Protein AF-A0AAJ6EL41-F1 (afdb_monomer)

Sequence (191 aa):
MARLSLTRLLIEREVQKIAPRLQSHVPLAAFADDIEHAVGDAVASARTDEDAVARIKEAIDARSHLIRTSTAVDPSLARQAFGERPSLYAQGRIVREYGEDAAKEIAADWQTQLGSLNPGKDPTAKPPAGNVKRERGRPADIRNNPWSKEWKGQERDRADAKAHALRVYGIKKCEQLSAEAGVHLLSGRPR

Mean predicted aligned error: 19.12 Å

Secondary structure (DSSP, 8-state):
--THHHHHHHHHHHHHHHGGG--SSS-HHHHHHHHHHHHHHHHHH-SSHHHHHHHHHHHHHHTTTTS-------HHHHHHHHSSS--HHHHHHHHHHH-HHHHHHHHHHTTS-TT--S----TTSPPPTT-----TTSPP-GGG-TTSTT-SS-GGGHHHHHHHHHHHH-HHHHHHHHHHTT-----S---

pLDDT: mean 73.31, std 16.03, range [30.83, 96.12]

Solvent-accessible surface area (backbone atoms only — not comparable to full-atom values): 11191 Å² total; per-residue (Å²): 142,69,68,71,60,58,57,49,52,52,48,53,52,53,48,60,72,49,54,87,40,68,81,87,87,58,64,68,64,63,56,48,51,53,50,50,50,50,42,48,53,26,52,74,70,34,91,44,76,67,51,19,53,51,40,37,50,50,56,49,59,76,40,41,86,75,56,55,74,67,68,83,67,57,67,67,54,51,38,39,20,36,17,87,65,31,30,71,69,43,41,52,47,41,29,73,77,62,32,62,69,52,37,42,50,54,20,47,61,18,73,37,55,71,90,46,71,61,55,23,48,64,75,82,58,71,78,64,93,77,70,71,72,74,62,99,69,65,74,72,60,57,37,77,35,63,57,24,93,62,31,75,65,59,77,85,54,33,62,59,49,46,53,49,45,40,73,74,62,30,65,74,52,48,46,50,52,17,48,77,42,76,33,80,75,74,70,96,62,83,133

Structure (mmCIF, N/CA/C/O backbone):
data_AF-A0AAJ6EL41-F1
#
_entry.id   AF-A0AAJ6EL41-F1
#
loop_
_atom_site.group_PDB
_atom_site.id
_atom_site.type_symbol
_atom_site.label_atom_id
_atom_site.label_alt_id
_atom_site.label_comp_id
_atom_site.label_asym_id
_atom_site.label_entity_id
_atom_site.label_seq_id
_atom_site.pdbx_PDB_ins_code
_atom_site.Cartn_x
_atom_site.Cartn_y
_atom_site.Cartn_z
_atom_site.occupancy
_atom_site.B_iso_or_equiv
_atom_site.auth_seq_id
_atom_site.auth_comp_id
_atom_site.auth_asym_id
_atom_site.auth_atom_id
_atom_site.pdbx_PDB_model_num
ATOM 1 N N . MET A 1 1 ? -39.126 -10.094 33.313 1.00 47.84 1 MET A N 1
ATOM 2 C CA . MET A 1 1 ? -38.465 -10.499 32.050 1.00 47.84 1 MET A CA 1
ATOM 3 C C . MET A 1 1 ? -38.376 -9.349 31.021 1.00 47.84 1 MET A C 1
ATOM 5 O O . MET A 1 1 ? -38.522 -9.599 29.838 1.00 47.84 1 MET A O 1
ATOM 9 N N . ALA A 1 2 ? -38.092 -8.096 31.421 1.00 51.66 2 ALA A N 1
ATOM 10 C CA . ALA A 1 2 ? -38.095 -6.938 30.499 1.00 51.66 2 ALA A CA 1
ATOM 11 C C . ALA A 1 2 ? -36.714 -6.279 30.257 1.00 51.66 2 ALA A C 1
ATOM 13 O O . ALA A 1 2 ? -36.587 -5.442 29.371 1.00 51.66 2 ALA A O 1
ATOM 14 N N . ARG A 1 3 ? -35.662 -6.659 31.004 1.00 48.34 3 ARG A N 1
ATOM 15 C CA . ARG A 1 3 ? -34.328 -6.022 30.916 1.00 48.34 3 ARG A CA 1
ATOM 16 C C . ARG A 1 3 ? -33.555 -6.331 29.628 1.00 48.34 3 ARG A C 1
ATOM 18 O O . ARG A 1 3 ? -32.861 -5.458 29.129 1.00 48.34 3 ARG A O 1
ATOM 25 N N . LEU A 1 4 ? -33.743 -7.515 29.039 1.00 50.62 4 LEU A N 1
ATOM 26 C CA . LEU A 1 4 ? -33.049 -7.927 27.805 1.00 50.62 4 LEU A CA 1
ATOM 27 C C . LEU A 1 4 ? -33.377 -7.033 26.591 1.00 50.62 4 LEU A C 1
ATOM 29 O O . LEU A 1 4 ? -32.593 -6.962 25.652 1.00 50.62 4 LEU A O 1
ATOM 33 N N . SER A 1 5 ? -34.512 -6.325 26.618 1.00 63.50 5 SER A N 1
ATOM 34 C CA . SER A 1 5 ? -34.962 -5.453 25.527 1.00 63.50 5 SER A CA 1
ATOM 35 C C . SER A 1 5 ? -34.098 -4.201 25.360 1.00 63.50 5 SER A C 1
ATOM 37 O O . SER A 1 5 ? -33.816 -3.809 24.231 1.00 63.50 5 SER A O 1
ATOM 39 N N . LEU A 1 6 ? -33.708 -3.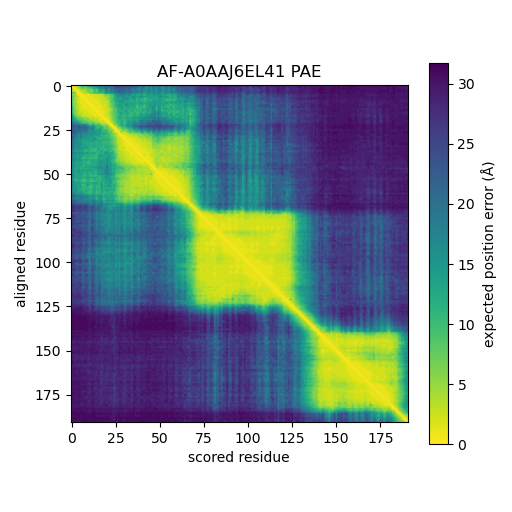543 26.457 1.00 58.53 6 LEU A N 1
ATOM 40 C CA . LEU A 1 6 ? -33.011 -2.253 26.391 1.00 58.53 6 LEU A CA 1
ATOM 41 C C . LEU A 1 6 ? -31.532 -2.440 26.035 1.00 58.53 6 LEU A C 1
ATOM 43 O O . LEU A 1 6 ? -30.989 -1.711 25.210 1.00 58.53 6 LEU A O 1
ATOM 47 N N . THR A 1 7 ? -30.901 -3.461 26.617 1.00 56.09 7 THR A N 1
ATOM 48 C CA . THR A 1 7 ? -29.506 -3.821 26.343 1.00 56.09 7 THR A CA 1
ATOM 49 C C . THR A 1 7 ? -29.334 -4.218 24.881 1.00 56.09 7 THR A C 1
ATOM 51 O O . THR A 1 7 ? -28.430 -3.721 24.217 1.00 56.09 7 THR A O 1
ATOM 54 N N . ARG A 1 8 ? -30.260 -5.023 24.341 1.00 59.66 8 ARG A N 1
ATOM 55 C CA . ARG A 1 8 ? -30.273 -5.402 22.923 1.00 59.66 8 ARG A CA 1
ATOM 56 C C . ARG A 1 8 ? -30.418 -4.194 21.996 1.00 59.66 8 ARG A C 1
ATOM 58 O O . ARG A 1 8 ? -29.671 -4.096 21.034 1.00 59.66 8 ARG A O 1
ATOM 65 N N . LEU A 1 9 ? -31.300 -3.245 22.317 1.00 66.56 9 LEU A N 1
ATOM 66 C CA . LEU A 1 9 ? -31.461 -2.007 21.543 1.00 66.56 9 LEU A CA 1
ATOM 67 C C . LEU A 1 9 ? -30.202 -1.125 21.558 1.00 66.56 9 LEU A C 1
ATOM 69 O O . LEU A 1 9 ? -29.873 -0.502 20.551 1.00 66.56 9 LEU A O 1
ATOM 73 N N . LEU A 1 10 ? -29.488 -1.060 22.687 1.00 63.88 10 LEU A N 1
ATOM 74 C CA . LEU A 1 10 ? -28.224 -0.323 22.781 1.00 63.88 10 LEU A CA 1
ATOM 75 C C . LEU A 1 10 ? -27.116 -0.999 21.967 1.00 63.88 10 LEU A C 1
ATOM 77 O O . LEU A 1 10 ? -26.386 -0.308 21.259 1.00 63.88 10 LEU A O 1
ATOM 81 N N . ILE A 1 11 ? -27.039 -2.331 22.013 1.00 59.53 11 ILE A N 1
ATOM 82 C CA . ILE A 1 11 ? -26.103 -3.120 21.204 1.00 59.53 11 ILE A CA 1
ATOM 83 C C . ILE A 1 11 ? -26.410 -2.933 19.717 1.00 59.53 11 ILE A C 1
ATOM 85 O O . ILE A 1 11 ? -25.524 -2.544 18.967 1.00 59.53 11 ILE A O 1
ATOM 89 N N . GLU A 1 12 ? -27.663 -3.113 19.293 1.00 61.69 12 GLU A N 1
ATOM 90 C CA . GLU A 1 12 ? -28.086 -2.928 17.898 1.00 61.69 12 GLU A CA 1
ATOM 91 C C . GLU A 1 12 ? -27.772 -1.510 17.398 1.00 61.69 12 GLU A C 1
ATOM 93 O O . GLU A 1 12 ? -27.264 -1.348 16.288 1.00 61.69 12 GLU A O 1
ATOM 98 N N . ARG A 1 13 ? -27.968 -0.484 18.239 1.00 69.25 13 ARG A N 1
ATOM 99 C CA . ARG A 1 13 ? -27.635 0.910 17.912 1.00 69.25 13 ARG A CA 1
ATOM 100 C C . ARG A 1 13 ? -26.132 1.146 17.750 1.00 69.25 13 ARG A C 1
ATOM 102 O O . ARG A 1 13 ? -25.741 1.870 16.835 1.00 69.25 13 ARG A O 1
ATOM 109 N N . GLU A 1 14 ? -25.288 0.600 18.624 1.00 62.31 14 GLU A N 1
ATOM 110 C CA . GLU A 1 14 ? -23.830 0.747 18.496 1.00 62.31 14 GLU A CA 1
ATOM 111 C C . GLU A 1 14 ? -23.285 -0.085 17.328 1.00 62.31 14 GLU A C 1
ATOM 113 O O . GLU A 1 14 ? -22.488 0.419 16.537 1.00 62.31 14 GLU A O 1
ATOM 118 N N . VAL A 1 15 ? -23.801 -1.300 17.122 1.00 62.44 15 VAL A N 1
ATOM 119 C CA . VAL A 1 15 ? -23.486 -2.129 15.951 1.00 62.44 15 VAL A CA 1
ATOM 120 C C . VAL A 1 15 ? -23.872 -1.403 14.663 1.00 62.44 15 VAL A C 1
ATOM 122 O O . VAL A 1 15 ? -23.059 -1.339 13.749 1.00 62.44 15 VAL A O 1
ATOM 125 N N . GLN A 1 16 ? -25.038 -0.752 14.588 1.00 64.06 16 GLN A N 1
ATOM 126 C CA . GLN A 1 16 ? -25.436 0.043 13.417 1.00 64.06 16 GLN A CA 1
ATOM 127 C C . GLN A 1 16 ? -24.549 1.263 13.155 1.00 64.06 16 GLN A C 1
ATOM 129 O O . GLN A 1 16 ? -24.389 1.651 11.998 1.00 64.06 16 GLN A O 1
ATOM 134 N N . LYS A 1 17 ? -23.933 1.861 14.182 1.00 62.34 17 LYS A N 1
ATOM 135 C CA . LYS A 1 17 ? -22.944 2.937 13.987 1.00 62.34 17 LYS A CA 1
ATOM 136 C C . LYS A 1 17 ? -21.629 2.421 13.398 1.00 62.34 17 LYS A C 1
ATOM 138 O O . LYS A 1 17 ? -20.940 3.171 12.706 1.00 62.34 17 LYS A O 1
ATOM 143 N N . ILE A 1 18 ? -21.272 1.170 13.687 1.00 54.50 18 ILE A N 1
ATOM 144 C CA . ILE A 1 18 ? -19.998 0.553 13.291 1.00 54.50 18 ILE A CA 1
ATOM 145 C C . ILE A 1 18 ? -20.151 -0.251 11.985 1.00 54.50 18 ILE A C 1
ATOM 147 O O . ILE A 1 18 ? -19.203 -0.340 11.210 1.00 54.50 18 ILE A O 1
ATOM 151 N N . ALA A 1 19 ? -21.355 -0.740 11.673 1.00 52.88 19 ALA A N 1
ATOM 152 C CA . ALA A 1 19 ? -21.681 -1.547 10.496 1.00 52.88 19 ALA A CA 1
ATOM 153 C C . ALA A 1 19 ? -21.223 -0.964 9.141 1.00 52.88 19 ALA A C 1
ATOM 155 O O . ALA A 1 19 ? -20.689 -1.729 8.339 1.00 52.88 19 ALA A O 1
ATOM 156 N N . PRO A 1 20 ? -21.331 0.353 8.858 1.00 54.66 20 PRO A N 1
ATOM 157 C CA . PRO A 1 20 ? -20.841 0.909 7.595 1.00 54.66 20 PRO A CA 1
ATOM 158 C C . PRO A 1 20 ? -19.307 0.906 7.474 1.00 54.66 20 PRO A C 1
ATOM 160 O O . PRO A 1 20 ? -18.787 1.145 6.390 1.00 54.66 20 PRO A O 1
ATOM 163 N N . ARG A 1 21 ? -18.578 0.680 8.577 1.00 54.88 21 ARG A N 1
ATOM 164 C CA . ARG A 1 21 ? -17.107 0.734 8.650 1.00 54.88 21 ARG A CA 1
ATOM 165 C C . ARG A 1 21 ? -16.448 -0.637 8.471 1.00 54.88 21 ARG A C 1
ATOM 167 O O . ARG A 1 21 ? -15.227 -0.714 8.416 1.00 54.88 21 ARG A O 1
ATOM 174 N N . LEU A 1 22 ? -17.232 -1.711 8.373 1.00 48.97 22 LEU A N 1
ATOM 175 C CA . LEU A 1 22 ? -16.736 -3.081 8.256 1.00 48.97 22 LEU A CA 1
ATOM 176 C C . LEU A 1 22 ? -16.632 -3.495 6.777 1.00 48.97 22 LEU A C 1
ATOM 178 O O . LEU A 1 22 ? -17.651 -3.759 6.143 1.00 48.97 22 LEU A O 1
ATOM 182 N N . GLN A 1 23 ? -15.414 -3.619 6.224 1.00 54.09 23 GLN A N 1
ATOM 183 C CA . GLN A 1 23 ? -15.191 -4.384 4.983 1.00 54.09 23 GLN A CA 1
ATOM 184 C C . GLN A 1 23 ? -13.965 -5.330 4.987 1.00 54.09 23 GLN A C 1
ATOM 186 O O . GLN A 1 23 ? -12.808 -4.921 5.019 1.00 54.09 23 GLN A O 1
ATOM 191 N N . SER A 1 24 ? -14.301 -6.614 4.795 1.00 45.62 24 SER A N 1
ATOM 192 C CA . SER A 1 24 ? -13.780 -7.6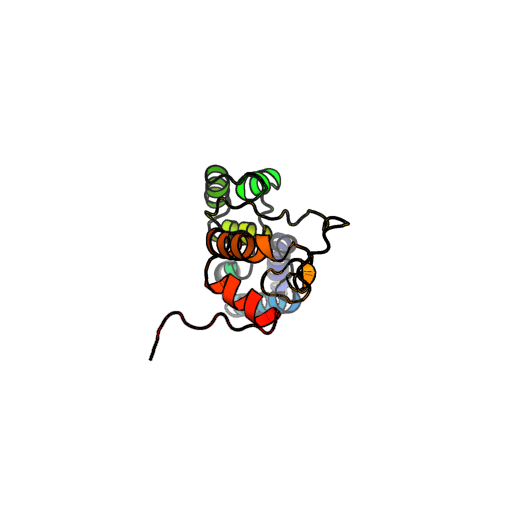13 3.831 1.00 45.62 24 SER A CA 1
ATOM 193 C C . SER A 1 24 ? -12.547 -8.500 4.074 1.00 45.62 24 SER A C 1
ATOM 195 O O . SER A 1 24 ? -12.357 -9.411 3.271 1.00 45.62 24 SER A O 1
ATOM 197 N N . HIS A 1 25 ? -11.775 -8.378 5.158 1.00 45.78 25 HIS A N 1
ATOM 198 C CA . HIS A 1 25 ? -10.650 -9.320 5.387 1.00 45.78 25 HIS A CA 1
ATOM 199 C C . HIS A 1 25 ? -10.814 -10.301 6.554 1.00 45.78 25 HIS A C 1
ATOM 201 O O . HIS A 1 25 ? -10.039 -11.248 6.665 1.00 45.78 25 HIS A O 1
ATOM 207 N N . VAL A 1 26 ? -11.872 -10.150 7.349 1.00 49.03 26 VAL A N 1
ATOM 208 C CA . VAL A 1 26 ? -12.362 -11.171 8.284 1.00 49.03 26 VAL A CA 1
ATOM 209 C C . VAL A 1 26 ? -13.763 -11.549 7.801 1.00 49.03 26 VAL A C 1
ATOM 211 O O . VAL A 1 26 ? -14.523 -10.635 7.459 1.00 49.03 26 VAL A O 1
ATOM 214 N N . PRO A 1 27 ? -14.134 -12.842 7.700 1.00 54.59 27 PRO A N 1
ATOM 215 C CA . PRO A 1 27 ? -15.516 -13.202 7.414 1.00 54.59 27 PRO A CA 1
ATOM 216 C C . PRO A 1 27 ? -16.399 -12.494 8.442 1.00 54.59 27 PRO A C 1
ATOM 218 O O . PRO A 1 27 ? -16.238 -12.706 9.639 1.00 54.59 27 PRO A O 1
ATOM 221 N N . LEU A 1 28 ? -17.285 -11.613 7.965 1.00 53.53 28 LEU A N 1
ATOM 222 C CA . LEU A 1 28 ? -18.136 -10.742 8.788 1.00 53.53 28 LEU A CA 1
ATOM 223 C C . LEU A 1 28 ? -18.855 -11.519 9.903 1.00 53.53 28 LEU A C 1
ATOM 225 O O . LEU A 1 28 ? -19.051 -10.983 10.986 1.00 53.53 28 LEU A O 1
ATOM 229 N N . ALA A 1 29 ? -19.161 -12.792 9.641 1.00 56.34 29 ALA A N 1
ATOM 230 C CA . ALA A 1 29 ? -19.697 -13.746 10.603 1.00 56.34 29 ALA A CA 1
ATOM 231 C C . ALA A 1 29 ? -18.767 -13.996 11.806 1.00 56.34 29 ALA A C 1
ATOM 233 O O . ALA A 1 29 ? -19.210 -13.856 12.931 1.00 56.34 29 ALA A O 1
ATOM 234 N N . ALA A 1 30 ? -17.474 -14.265 11.603 1.00 58.97 30 ALA A N 1
ATOM 235 C CA . ALA A 1 30 ? -16.546 -14.550 12.705 1.00 58.97 30 ALA A CA 1
ATOM 236 C C . ALA A 1 30 ? -16.274 -13.322 13.593 1.00 58.97 30 ALA A C 1
ATOM 238 O O . ALA A 1 30 ? -16.066 -13.455 14.793 1.00 58.97 30 ALA A O 1
ATOM 239 N N . PHE A 1 31 ? -16.284 -12.121 13.006 1.00 61.81 31 PHE A N 1
ATOM 240 C CA . PHE A 1 31 ? -16.179 -10.872 13.765 1.00 61.81 31 PHE A CA 1
ATOM 241 C C . PHE A 1 31 ? -17.468 -10.562 14.537 1.00 61.81 31 PHE A C 1
ATOM 243 O O . PHE A 1 31 ? -17.407 -10.137 15.688 1.00 61.81 31 PHE A O 1
ATOM 250 N N . ALA A 1 32 ? -18.628 -10.783 13.912 1.00 63.31 32 ALA A N 1
ATOM 251 C CA . ALA A 1 32 ? -19.915 -10.642 14.580 1.00 63.31 32 ALA A CA 1
ATOM 252 C C . ALA A 1 32 ? -20.039 -11.629 15.750 1.00 63.31 32 ALA A C 1
ATOM 254 O O . ALA A 1 32 ? -20.410 -11.198 16.834 1.00 63.31 32 ALA A O 1
ATOM 255 N N . ASP A 1 33 ? -19.631 -12.888 15.563 1.00 67.94 33 ASP A N 1
ATOM 256 C CA . ASP A 1 33 ? -19.637 -13.918 16.605 1.00 67.94 33 ASP A CA 1
ATOM 257 C C . ASP A 1 33 ? -18.712 -13.545 17.780 1.00 67.94 33 ASP A C 1
ATOM 259 O O . ASP A 1 33 ? -19.111 -13.677 18.935 1.00 67.94 33 ASP A O 1
ATOM 263 N N 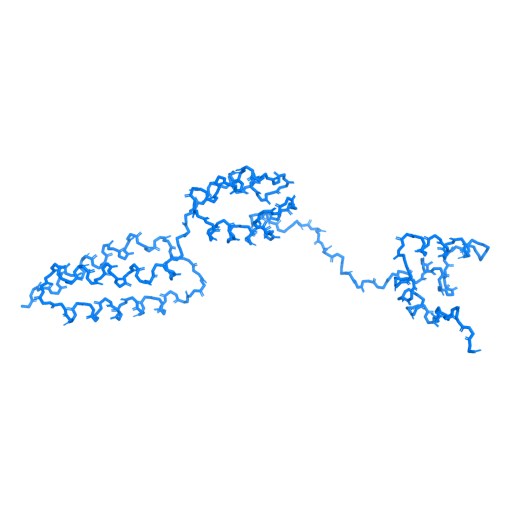. ASP A 1 34 ? -17.500 -13.032 17.517 1.00 70.62 34 ASP A N 1
ATOM 264 C CA . ASP A 1 34 ? -16.562 -12.621 18.578 1.00 70.62 34 ASP A CA 1
ATOM 265 C C . ASP A 1 34 ? -17.070 -11.399 19.363 1.00 70.62 34 ASP A C 1
ATOM 267 O O . ASP A 1 34 ? -16.981 -11.358 20.594 1.00 70.62 34 ASP A O 1
ATOM 271 N N . ILE A 1 35 ? -17.666 -10.416 18.675 1.00 71.25 35 ILE A N 1
ATOM 272 C CA . ILE A 1 35 ? -18.304 -9.275 19.343 1.00 71.25 35 ILE A CA 1
ATOM 273 C C . ILE A 1 35 ? -19.549 -9.713 20.113 1.00 71.25 35 ILE A C 1
ATOM 275 O O . ILE A 1 35 ? -19.727 -9.273 21.246 1.00 71.25 35 ILE A O 1
ATOM 279 N N . GLU A 1 36 ? -20.396 -10.578 19.556 1.00 74.19 36 GLU A N 1
ATOM 280 C CA . GLU A 1 36 ? -21.572 -11.098 20.256 1.00 74.19 36 GLU A CA 1
ATOM 281 C C . GLU A 1 36 ? -21.180 -11.879 21.511 1.00 74.19 36 GLU A C 1
ATOM 283 O O . GLU A 1 36 ? -21.806 -11.688 22.554 1.00 74.19 36 GLU A O 1
ATOM 288 N N . HIS A 1 37 ? -20.118 -12.687 21.454 1.00 79.38 37 HIS A N 1
ATOM 289 C CA . HIS A 1 37 ? -19.615 -13.413 22.619 1.00 79.38 37 HIS A CA 1
ATOM 290 C C . HIS A 1 37 ? -19.082 -12.454 23.687 1.00 79.38 37 HIS A C 1
ATOM 292 O O . HIS A 1 37 ? -19.487 -12.522 24.845 1.00 79.38 37 HIS A O 1
ATOM 298 N N . ALA A 1 38 ? -18.249 -11.489 23.291 1.00 72.81 38 ALA A N 1
ATOM 299 C CA . ALA A 1 38 ? -17.677 -10.504 24.205 1.00 72.81 38 ALA A CA 1
ATOM 300 C C . ALA A 1 38 ? -18.738 -9.603 24.855 1.00 72.81 38 ALA A C 1
ATOM 302 O O . ALA A 1 38 ? -18.655 -9.282 26.042 1.00 72.81 38 ALA A O 1
ATOM 303 N N . VAL A 1 39 ? -19.747 -9.196 24.084 1.00 73.62 39 VAL A N 1
ATOM 304 C CA . VAL A 1 39 ? -20.893 -8.426 24.575 1.00 73.62 39 VAL A CA 1
ATOM 305 C C . VAL A 1 39 ? -21.767 -9.294 25.483 1.00 73.62 39 VAL A C 1
ATOM 307 O O . VAL A 1 39 ? -22.204 -8.820 26.530 1.00 73.62 39 VAL A O 1
ATOM 310 N N . GLY A 1 40 ? -21.981 -10.564 25.133 1.00 74.44 40 GLY A N 1
ATOM 311 C CA . GLY A 1 40 ? -22.683 -11.541 25.963 1.00 74.44 40 GLY A CA 1
ATOM 312 C C . GLY A 1 40 ? -22.021 -11.726 27.329 1.00 74.44 40 GLY A C 1
ATOM 313 O O . GLY A 1 40 ? -22.695 -11.609 28.352 1.00 74.44 40 GLY A O 1
ATOM 314 N N . ASP A 1 41 ? -20.702 -11.906 27.355 1.00 77.31 41 ASP A N 1
ATOM 315 C CA . ASP A 1 41 ? -19.907 -12.041 28.579 1.00 77.31 41 ASP A CA 1
ATOM 316 C C . ASP A 1 41 ? -19.916 -10.754 29.416 1.00 77.31 41 ASP A C 1
ATOM 318 O O . ASP A 1 41 ? -20.067 -10.793 30.644 1.00 77.31 41 ASP A O 1
ATOM 322 N N . ALA A 1 42 ? -19.812 -9.590 28.767 1.00 72.81 42 ALA A N 1
ATOM 323 C CA . ALA A 1 42 ? -19.886 -8.292 29.432 1.00 72.81 42 ALA A CA 1
ATOM 324 C C . ALA A 1 42 ? -21.253 -8.068 30.099 1.00 72.81 42 ALA A C 1
ATOM 326 O O . ALA A 1 42 ? -21.313 -7.600 31.236 1.00 72.81 42 ALA A O 1
ATOM 327 N N . VAL A 1 43 ? -22.347 -8.449 29.432 1.00 73.56 43 VAL A N 1
ATOM 328 C CA . VAL A 1 43 ? -23.713 -8.333 29.966 1.00 73.56 43 VAL A CA 1
ATOM 329 C C . VAL A 1 43 ? -23.978 -9.366 31.062 1.00 73.56 43 VAL A C 1
ATOM 331 O O . VAL A 1 43 ? -24.572 -9.026 32.083 1.00 73.56 43 VAL A O 1
ATOM 334 N N . ALA A 1 44 ? -23.523 -10.609 30.892 1.00 76.81 44 ALA A N 1
ATOM 335 C CA . ALA A 1 44 ? -23.717 -11.677 31.873 1.00 76.81 44 ALA A CA 1
ATOM 336 C C . ALA A 1 44 ? -22.951 -11.425 33.182 1.00 76.81 44 ALA A C 1
ATOM 338 O O . ALA A 1 44 ? -23.398 -11.828 34.256 1.00 76.81 44 ALA A O 1
ATOM 339 N N . SER A 1 45 ? -21.805 -10.748 33.098 1.00 75.69 45 SER A N 1
ATOM 340 C CA . SER A 1 45 ? -20.944 -10.450 34.246 1.00 75.69 45 SER A CA 1
ATOM 341 C C . SER A 1 45 ? -21.238 -9.104 34.922 1.00 75.69 45 SER A C 1
ATOM 343 O O . SER A 1 45 ? -20.675 -8.825 35.990 1.00 75.69 45 SER A O 1
ATOM 345 N N . ALA A 1 46 ? -22.090 -8.266 34.325 1.00 78.44 46 ALA A N 1
ATOM 346 C CA . ALA A 1 46 ? -22.434 -6.949 34.842 1.00 78.44 46 ALA A CA 1
ATOM 347 C C . ALA A 1 46 ? -23.470 -7.019 35.969 1.00 78.44 46 ALA A C 1
ATOM 349 O O . ALA A 1 46 ? -24.453 -7.759 35.910 1.00 78.44 46 ALA A O 1
ATOM 350 N N . ARG A 1 47 ? -23.267 -6.206 37.011 1.00 77.62 47 ARG A N 1
ATOM 351 C CA . ARG A 1 47 ? -24.198 -6.133 38.156 1.00 77.62 47 ARG A CA 1
ATOM 352 C C . ARG A 1 47 ? -25.279 -5.068 37.979 1.00 77.62 47 ARG A C 1
ATOM 354 O O . ARG A 1 47 ? -26.333 -5.152 38.610 1.00 77.62 47 ARG A O 1
ATOM 361 N N . THR A 1 48 ? -25.018 -4.077 37.131 1.00 77.25 48 THR A N 1
ATOM 362 C CA . THR A 1 48 ? -25.919 -2.965 36.807 1.00 77.25 48 THR A CA 1
ATOM 363 C C . THR A 1 48 ? -25.868 -2.658 35.312 1.00 77.25 48 THR A C 1
ATOM 365 O O . THR A 1 48 ? -24.921 -3.036 34.622 1.00 77.25 48 THR A O 1
ATOM 368 N N . ASP A 1 49 ? -26.878 -1.948 34.806 1.00 71.31 49 ASP A N 1
ATOM 369 C CA . ASP A 1 49 ? -26.942 -1.570 33.388 1.00 71.31 49 ASP A CA 1
ATOM 370 C C . ASP A 1 49 ? -25.799 -0.604 33.005 1.00 71.31 49 ASP A C 1
ATOM 372 O O . ASP A 1 49 ? -25.272 -0.660 31.896 1.00 71.31 49 ASP A O 1
ATOM 376 N N . GLU A 1 50 ? -25.356 0.239 33.939 1.00 73.75 50 GLU A N 1
ATOM 377 C CA . GLU A 1 50 ? -24.219 1.153 33.760 1.00 73.75 50 GLU A CA 1
ATOM 378 C C . GLU A 1 50 ? -22.881 0.400 33.661 1.00 73.75 50 GLU A C 1
ATOM 380 O O . GLU A 1 50 ? -22.064 0.712 32.794 1.00 73.75 50 GLU A O 1
ATOM 385 N N . ASP A 1 51 ? -22.687 -0.630 34.492 1.00 73.50 51 ASP A N 1
ATOM 386 C CA . ASP A 1 51 ? -21.523 -1.529 34.455 1.00 73.50 51 ASP A CA 1
ATOM 387 C C . ASP A 1 51 ? -21.498 -2.331 33.141 1.00 73.50 51 ASP A C 1
ATOM 389 O O . ASP A 1 51 ? -20.453 -2.453 32.504 1.00 73.50 51 ASP A O 1
ATOM 393 N N . ALA A 1 52 ? -22.663 -2.780 32.657 1.00 69.94 52 ALA A N 1
ATOM 394 C CA . ALA A 1 52 ? -22.779 -3.453 31.363 1.00 69.94 52 ALA A CA 1
ATOM 395 C C . ALA A 1 52 ? -22.342 -2.541 30.208 1.00 69.94 52 ALA A C 1
ATOM 397 O O . ALA A 1 52 ? -21.556 -2.952 29.358 1.00 69.94 52 ALA A O 1
ATOM 398 N N . VAL A 1 53 ? -22.800 -1.285 30.186 1.00 71.62 53 VAL A N 1
ATOM 399 C CA . VAL A 1 53 ? -22.407 -0.317 29.150 1.00 71.62 53 VAL A CA 1
ATOM 400 C C . VAL A 1 53 ? -20.910 -0.011 29.208 1.00 71.62 53 VAL A C 1
ATOM 402 O O . VAL A 1 53 ? -20.271 0.072 28.159 1.00 71.62 53 VAL A O 1
ATOM 405 N N . ALA A 1 54 ? -20.341 0.150 30.404 1.00 75.31 54 ALA A N 1
ATOM 406 C CA . ALA A 1 54 ? -18.911 0.396 30.572 1.00 75.31 54 ALA A CA 1
ATOM 407 C C . ALA A 1 54 ? -18.069 -0.778 30.046 1.00 75.31 54 ALA A C 1
ATOM 409 O O . ALA A 1 54 ? -17.149 -0.562 29.260 1.00 75.31 54 ALA A O 1
ATOM 410 N N . ARG A 1 55 ? -18.443 -2.016 30.386 1.00 75.19 55 ARG A N 1
ATOM 411 C CA . ARG A 1 55 ? -17.747 -3.226 29.922 1.00 75.19 55 ARG A CA 1
ATOM 412 C C . ARG A 1 55 ? -17.920 -3.487 28.435 1.00 75.19 55 ARG A C 1
ATOM 414 O O . ARG A 1 55 ? -16.975 -3.918 27.789 1.00 75.19 55 ARG A O 1
ATOM 421 N N . ILE A 1 56 ? -19.095 -3.203 27.870 1.00 74.50 56 ILE A N 1
ATOM 422 C CA . ILE A 1 56 ? -19.307 -3.277 26.418 1.00 74.50 56 ILE A CA 1
ATOM 423 C C . ILE A 1 56 ? -18.379 -2.288 25.707 1.00 74.50 56 ILE A C 1
ATOM 425 O O . ILE A 1 56 ? -17.738 -2.658 24.727 1.00 74.50 56 ILE A O 1
ATOM 429 N N . LYS A 1 57 ? -18.264 -1.051 26.206 1.00 73.94 57 LYS A N 1
ATOM 430 C CA . LYS A 1 57 ? -17.327 -0.066 25.647 1.00 73.94 57 LYS A CA 1
ATOM 431 C C . LYS A 1 57 ? -15.884 -0.545 25.740 1.00 73.94 57 LYS A C 1
ATOM 433 O O . LYS A 1 57 ? -15.192 -0.529 24.734 1.00 73.94 57 LYS A O 1
ATOM 438 N N . GLU A 1 58 ? -15.464 -1.036 26.901 1.00 78.81 58 GLU A N 1
ATOM 439 C CA . GLU A 1 58 ? -14.119 -1.581 27.099 1.00 78.81 58 GLU A CA 1
ATOM 440 C C . GLU A 1 58 ? -13.838 -2.774 26.171 1.00 78.81 58 GLU A C 1
ATOM 442 O O . GLU A 1 58 ? -12.778 -2.849 25.557 1.00 78.81 58 GLU A O 1
ATOM 447 N N . ALA A 1 59 ? -14.805 -3.678 25.996 1.00 74.44 59 ALA A N 1
ATOM 448 C CA . ALA A 1 59 ? -14.690 -4.827 25.104 1.00 74.44 59 ALA A CA 1
ATOM 449 C C . ALA A 1 59 ? -14.577 -4.423 23.624 1.00 74.44 59 ALA A C 1
ATOM 451 O O . ALA A 1 59 ? -13.834 -5.070 22.879 1.00 74.44 59 ALA A O 1
ATOM 452 N N . ILE A 1 60 ? -15.293 -3.373 23.209 1.00 71.75 60 ILE A N 1
ATOM 453 C CA . ILE A 1 60 ? -15.211 -2.788 21.864 1.00 71.75 60 ILE A CA 1
ATOM 454 C C . ILE A 1 60 ? -13.869 -2.070 21.677 1.00 71.75 60 ILE A C 1
ATOM 456 O O . ILE A 1 60 ? -13.193 -2.306 20.678 1.00 71.75 60 ILE A O 1
ATOM 460 N N . ASP A 1 61 ? -13.447 -1.250 22.640 1.00 71.69 61 ASP A N 1
ATOM 461 C CA . ASP A 1 61 ? -12.198 -0.482 22.579 1.00 71.69 61 ASP A CA 1
ATOM 462 C C . ASP A 1 61 ? -10.965 -1.397 22.591 1.00 71.69 61 ASP A C 1
ATOM 464 O O . ASP A 1 61 ? -10.039 -1.201 21.800 1.00 71.69 61 ASP A O 1
ATOM 468 N N . ALA A 1 62 ? -10.971 -2.465 23.398 1.00 71.94 62 ALA A N 1
ATOM 469 C CA . ALA A 1 62 ? -9.928 -3.496 23.393 1.00 71.94 62 ALA A CA 1
ATOM 470 C C . ALA A 1 62 ? -9.803 -4.192 22.025 1.00 71.94 62 ALA A C 1
ATOM 472 O O . ALA A 1 62 ? -8.723 -4.638 21.636 1.00 71.94 62 ALA A O 1
ATOM 473 N N . ARG A 1 63 ? -10.905 -4.243 21.270 1.00 67.69 63 ARG A N 1
ATOM 474 C CA . ARG A 1 63 ? -11.007 -4.817 19.923 1.00 67.69 63 ARG A CA 1
ATOM 475 C C . ARG A 1 63 ? -11.008 -3.754 18.822 1.00 67.69 63 ARG A C 1
ATOM 477 O O . ARG A 1 63 ? -11.278 -4.075 17.668 1.00 67.69 63 ARG A O 1
ATOM 484 N N . SER A 1 64 ? -10.649 -2.507 19.132 1.00 65.62 64 SER A N 1
ATOM 485 C CA . SER A 1 64 ? -10.535 -1.420 18.145 1.00 65.62 64 SER A CA 1
ATOM 486 C C . SER A 1 64 ? -9.585 -1.763 16.995 1.00 65.62 64 SER A C 1
ATOM 488 O O . SER A 1 64 ? -9.838 -1.374 15.862 1.00 65.62 64 SER A O 1
ATOM 490 N N . HIS A 1 65 ? -8.559 -2.579 17.250 1.00 59.31 65 HIS A N 1
ATOM 491 C CA . HIS A 1 65 ? -7.650 -3.114 16.232 1.00 59.31 65 HIS A CA 1
ATOM 492 C C . HIS A 1 65 ? -8.329 -4.049 15.208 1.00 59.31 65 HIS A C 1
ATOM 494 O O . HIS A 1 65 ? -7.816 -4.219 14.105 1.00 59.31 65 HIS A O 1
ATOM 500 N N . LEU A 1 66 ? -9.474 -4.654 15.551 1.00 55.59 66 LEU A N 1
ATOM 501 C CA . LEU A 1 66 ? -10.308 -5.447 14.636 1.00 55.59 66 LEU A CA 1
ATOM 502 C C . LEU A 1 66 ? -11.289 -4.564 13.854 1.00 55.59 66 LEU A C 1
ATOM 504 O O . LEU A 1 66 ? -11.685 -4.898 12.736 1.00 55.59 66 LEU A O 1
ATOM 508 N N . ILE A 1 67 ? -11.666 -3.418 14.425 1.00 52.81 67 ILE A N 1
ATOM 509 C CA . ILE A 1 67 ? -12.483 -2.403 13.765 1.00 52.81 67 ILE A CA 1
ATOM 510 C C . ILE A 1 67 ? -11.549 -1.564 12.900 1.00 52.81 67 ILE A C 1
ATOM 512 O O . ILE A 1 67 ? -11.093 -0.490 13.281 1.00 52.81 67 ILE A O 1
ATOM 516 N N . ARG A 1 68 ? -11.272 -2.059 11.694 1.00 50.34 68 ARG A N 1
ATOM 517 C CA . ARG A 1 68 ? -10.558 -1.289 10.679 1.00 50.34 68 ARG A CA 1
ATOM 518 C C . ARG A 1 68 ? -11.420 -0.078 10.322 1.00 50.34 68 ARG A C 1
ATOM 520 O O . ARG A 1 68 ? -12.358 -0.182 9.536 1.00 50.34 68 ARG A O 1
ATOM 527 N N . THR A 1 69 ? -11.166 1.075 10.939 1.00 49.19 69 THR A N 1
ATOM 528 C CA . THR A 1 69 ? -11.792 2.330 10.527 1.00 49.19 69 THR A CA 1
ATOM 529 C C . THR A 1 69 ? -11.278 2.651 9.136 1.00 49.19 69 THR A C 1
ATOM 531 O O . THR A 1 69 ? -10.245 3.295 8.984 1.00 49.19 69 THR A O 1
ATOM 534 N N . SER A 1 70 ? -12.013 2.215 8.112 1.00 46.41 70 SER A N 1
ATOM 535 C CA . SER A 1 70 ? -11.988 2.867 6.810 1.00 46.41 70 SER A CA 1
ATOM 536 C C . SER A 1 70 ? -12.546 4.273 7.021 1.00 46.41 70 SER A C 1
ATOM 538 O O . SER A 1 70 ? -13.725 4.560 6.823 1.00 46.41 70 SER A O 1
ATOM 540 N N . THR A 1 71 ? -11.717 5.167 7.545 1.00 53.84 71 THR A N 1
ATOM 541 C CA . THR A 1 71 ? -11.910 6.583 7.305 1.00 53.84 71 THR A CA 1
ATOM 542 C C . THR A 1 71 ? -11.681 6.741 5.815 1.00 53.84 71 THR A C 1
ATOM 544 O O . THR A 1 71 ? -10.566 6.574 5.328 1.00 53.84 71 THR A O 1
ATOM 547 N N . ALA A 1 72 ? -12.767 6.952 5.071 1.00 61.47 72 ALA A N 1
ATOM 548 C CA . ALA A 1 72 ? -12.698 7.247 3.651 1.00 61.47 72 ALA A CA 1
ATOM 549 C C . ALA A 1 72 ? -11.846 8.510 3.481 1.00 61.47 72 ALA A C 1
ATOM 551 O O . ALA A 1 72 ? -12.327 9.626 3.672 1.00 61.47 72 ALA A O 1
ATOM 552 N N . VAL A 1 73 ? -10.554 8.320 3.217 1.00 70.81 73 VAL A N 1
ATOM 553 C CA . VAL A 1 73 ? -9.623 9.417 2.987 1.00 70.81 73 VAL A CA 1
ATOM 554 C C . VAL A 1 73 ? -10.044 10.113 1.710 1.00 70.81 73 VAL A C 1
ATOM 556 O O . VAL A 1 73 ? -10.405 9.455 0.733 1.00 70.81 73 VAL A O 1
ATOM 559 N N . ASP A 1 74 ? -9.994 11.444 1.724 1.00 83.19 74 ASP A N 1
ATOM 560 C CA . ASP A 1 74 ? -10.238 12.247 0.533 1.00 83.19 74 ASP A CA 1
ATOM 561 C C . ASP A 1 74 ? -9.394 11.696 -0.639 1.00 83.19 74 ASP A C 1
ATOM 563 O O . ASP A 1 74 ? -8.156 11.733 -0.576 1.00 83.19 74 ASP A O 1
ATOM 567 N N . PRO A 1 75 ? -10.026 11.187 -1.717 1.00 83.75 75 PRO A N 1
ATOM 568 C CA . PRO A 1 75 ? -9.317 10.612 -2.856 1.00 83.75 75 PRO A CA 1
ATOM 569 C C . PRO A 1 75 ? -8.326 11.591 -3.493 1.00 83.75 75 PRO A C 1
ATOM 571 O O . PRO A 1 75 ? -7.291 11.177 -4.020 1.00 83.75 75 PRO A O 1
ATOM 574 N N . SER A 1 76 ? -8.617 12.895 -3.426 1.00 88.12 76 SER A N 1
ATOM 575 C CA . SER A 1 76 ? -7.725 13.953 -3.900 1.00 88.12 76 SER A CA 1
ATOM 576 C C . SER A 1 76 ? -6.444 14.007 -3.069 1.00 88.12 76 SER A C 1
ATOM 578 O O . SER A 1 76 ? -5.340 14.028 -3.620 1.00 88.12 76 SER A O 1
ATOM 580 N N . LEU A 1 77 ? -6.577 13.955 -1.740 1.00 90.81 77 LEU A N 1
ATOM 581 C CA . LEU A 1 77 ? -5.445 13.962 -0.818 1.00 90.81 77 LEU A CA 1
ATOM 582 C C . LEU A 1 77 ? -4.611 12.681 -0.950 1.00 90.81 77 LEU A C 1
ATOM 584 O O . LEU A 1 77 ? -3.384 12.761 -1.020 1.00 90.81 77 LEU A O 1
ATOM 588 N N . ALA A 1 78 ? -5.257 11.516 -1.068 1.00 89.25 78 ALA A N 1
ATOM 589 C CA . ALA A 1 78 ? -4.575 10.241 -1.294 1.00 89.25 78 ALA A CA 1
ATOM 590 C C . ALA A 1 78 ? -3.776 10.245 -2.610 1.00 89.25 78 ALA A C 1
ATOM 592 O O . ALA A 1 78 ? -2.608 9.850 -2.631 1.00 89.25 78 ALA A O 1
ATOM 593 N N . ARG A 1 79 ? -4.351 10.784 -3.695 1.00 91.81 79 ARG A N 1
ATOM 594 C CA . ARG A 1 79 ? -3.654 10.924 -4.982 1.00 91.81 79 ARG A CA 1
ATOM 595 C C . ARG A 1 79 ? -2.479 11.904 -4.909 1.00 91.81 79 ARG A C 1
ATOM 597 O O . ARG A 1 79 ? -1.455 11.657 -5.537 1.00 91.81 79 ARG A O 1
ATOM 604 N N . GLN A 1 80 ? -2.579 12.991 -4.143 1.00 93.38 80 GLN A N 1
ATOM 605 C CA . GLN A 1 80 ? -1.449 13.907 -3.920 1.00 93.38 80 GLN A CA 1
ATOM 606 C C . GLN A 1 80 ? -0.344 13.281 -3.058 1.00 93.38 80 GLN A C 1
ATOM 608 O O . GLN A 1 80 ? 0.836 13.577 -3.241 1.00 93.38 80 GLN A O 1
ATOM 613 N N . ALA A 1 81 ? -0.711 12.422 -2.109 1.00 94.19 81 ALA A N 1
ATOM 614 C CA . ALA A 1 81 ? 0.239 11.759 -1.228 1.00 94.19 81 ALA A CA 1
ATOM 615 C C . ALA A 1 81 ? 0.991 10.615 -1.923 1.00 94.19 81 ALA A C 1
ATOM 617 O O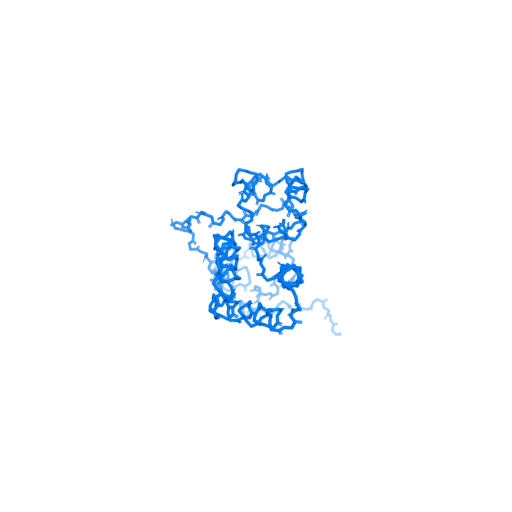 . ALA A 1 81 ? 2.208 10.511 -1.756 1.00 94.19 81 ALA A O 1
ATOM 618 N N . PHE A 1 82 ? 0.292 9.793 -2.715 1.00 94.62 82 PHE A N 1
ATOM 619 C CA . PHE A 1 82 ? 0.810 8.517 -3.229 1.00 94.62 82 PHE A CA 1
ATOM 620 C C . PHE A 1 82 ? 0.687 8.325 -4.748 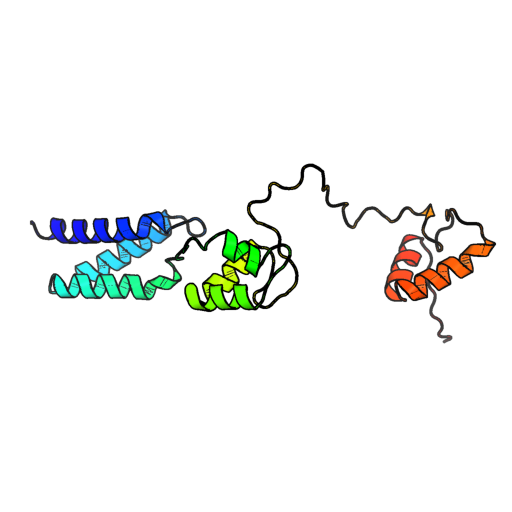1.00 94.62 82 PHE A C 1
ATOM 622 O O . PHE A 1 82 ? 1.151 7.312 -5.262 1.00 94.62 82 PHE A O 1
ATOM 629 N N . GLY A 1 83 ? 0.069 9.256 -5.479 1.00 90.81 83 GLY A N 1
ATOM 630 C CA . GLY A 1 83 ? -0.153 9.138 -6.923 1.00 90.81 83 GLY A CA 1
ATOM 631 C C . GLY A 1 83 ? 1.075 9.456 -7.775 1.00 90.81 83 GLY A C 1
ATOM 632 O O . GLY A 1 83 ? 2.209 9.219 -7.377 1.00 90.81 83 GLY A O 1
ATOM 633 N N . GLU A 1 84 ? 0.860 10.001 -8.975 1.00 89.75 84 GLU A N 1
ATOM 634 C CA . GLU A 1 84 ? 1.931 10.231 -9.964 1.00 89.75 84 GLU A CA 1
ATOM 635 C C . GLU A 1 84 ? 2.999 11.238 -9.511 1.00 89.75 84 GLU A C 1
ATOM 637 O O . GLU A 1 84 ? 4.148 11.173 -9.947 1.00 89.75 84 GLU A O 1
ATOM 642 N N . ARG A 1 85 ? 2.619 12.185 -8.648 1.00 91.75 85 ARG A N 1
ATOM 643 C CA . ARG A 1 85 ? 3.504 13.206 -8.073 1.00 91.75 85 ARG A CA 1
ATOM 644 C C . ARG A 1 85 ? 3.363 13.196 -6.551 1.00 91.75 85 ARG A C 1
ATOM 646 O O . ARG A 1 85 ? 2.714 14.089 -6.005 1.00 91.75 85 ARG A O 1
ATOM 653 N N . PRO A 1 86 ? 3.909 12.172 -5.879 1.00 92.44 86 PRO A N 1
ATOM 654 C CA . PRO A 1 86 ? 3.750 12.014 -4.443 1.00 92.44 86 PRO A CA 1
ATOM 655 C C . PRO A 1 86 ? 4.455 13.150 -3.697 1.00 92.44 86 PRO A C 1
ATOM 657 O O . PRO A 1 86 ? 5.539 13.598 -4.076 1.00 92.44 86 PRO A O 1
ATOM 660 N N . SER A 1 87 ? 3.827 13.622 -2.625 1.00 96.12 87 SER A N 1
ATOM 661 C CA . SER A 1 87 ? 4.321 14.723 -1.800 1.00 96.12 87 SER A CA 1
ATOM 662 C C . SER A 1 87 ? 4.435 14.300 -0.341 1.00 96.12 87 SER A C 1
ATOM 664 O O . SER A 1 87 ? 3.439 13.921 0.276 1.00 96.12 87 SER A O 1
ATOM 666 N N . LEU A 1 88 ? 5.629 14.449 0.248 1.00 95.06 88 LEU A N 1
ATOM 667 C CA . LEU A 1 88 ? 5.850 14.193 1.680 1.00 95.06 88 LEU A CA 1
ATOM 668 C C . LEU A 1 88 ? 4.961 15.072 2.567 1.00 95.06 88 LEU A C 1
ATOM 670 O O . LEU A 1 88 ? 4.542 14.643 3.638 1.00 95.06 88 LEU A O 1
ATOM 674 N N . TYR A 1 89 ? 4.632 16.285 2.113 1.00 95.81 89 TYR A N 1
ATOM 675 C CA . TYR A 1 89 ? 3.713 17.160 2.835 1.00 95.81 89 TYR A CA 1
ATOM 676 C C . TYR A 1 89 ? 2.295 16.574 2.877 1.00 95.81 89 TYR A C 1
ATOM 678 O O . TYR A 1 89 ? 1.677 16.536 3.938 1.00 95.81 89 TYR A O 1
ATOM 686 N N . ALA A 1 90 ? 1.796 16.066 1.745 1.00 94.88 90 ALA A N 1
ATOM 687 C CA . ALA A 1 90 ? 0.486 15.419 1.679 1.00 94.88 90 ALA A CA 1
ATOM 688 C C . ALA A 1 90 ? 0.463 14.100 2.474 1.00 94.88 90 ALA A C 1
ATOM 690 O O . ALA A 1 90 ? -0.489 13.854 3.208 1.00 94.88 90 ALA A O 1
ATOM 691 N N . GLN A 1 91 ? 1.537 13.304 2.423 1.00 94.06 91 GLN A N 1
ATOM 692 C CA . GLN A 1 91 ? 1.688 12.114 3.271 1.00 94.06 91 GLN A CA 1
ATOM 693 C C . GLN A 1 91 ? 1.659 12.481 4.763 1.00 94.06 91 GLN A C 1
ATOM 695 O O . GLN A 1 91 ? 0.923 11.874 5.535 1.00 94.06 91 GLN A O 1
ATOM 700 N N . GLY A 1 92 ? 2.387 13.527 5.167 1.00 93.75 92 GLY A N 1
ATOM 701 C CA . GLY A 1 92 ? 2.381 14.027 6.543 1.00 93.75 92 GLY A CA 1
ATOM 702 C C . GLY A 1 92 ? 1.013 14.547 6.989 1.00 93.75 92 GLY A C 1
ATOM 703 O O . GLY A 1 92 ? 0.643 14.378 8.150 1.00 93.75 92 GLY A O 1
ATOM 704 N N . ARG A 1 93 ? 0.227 15.134 6.077 1.00 93.19 93 ARG A N 1
ATOM 705 C CA . ARG A 1 93 ? -1.173 15.490 6.350 1.00 93.19 93 ARG A CA 1
ATOM 706 C C . ARG A 1 93 ? -2.037 14.259 6.595 1.00 93.19 93 ARG A C 1
ATOM 708 O O . ARG A 1 93 ? -2.775 14.260 7.572 1.00 93.19 93 ARG A O 1
ATOM 715 N N . ILE A 1 94 ? -1.896 13.208 5.787 1.00 91.62 94 ILE A N 1
ATOM 716 C CA . ILE A 1 94 ? -2.628 11.954 6.006 1.00 91.62 94 ILE A CA 1
ATOM 717 C C . ILE A 1 94 ? -2.265 11.347 7.368 1.00 91.62 94 ILE A C 1
ATOM 719 O O . ILE A 1 94 ? -3.157 10.973 8.118 1.00 91.62 94 ILE A O 1
ATOM 723 N N . VAL A 1 95 ? -0.984 11.329 7.744 1.00 91.75 95 VAL A N 1
ATOM 724 C CA . VAL A 1 95 ? -0.557 10.830 9.065 1.00 91.75 95 VAL A CA 1
ATOM 725 C C . VAL A 1 95 ? -1.164 11.652 10.208 1.00 91.75 95 VAL A C 1
ATOM 727 O O . VAL A 1 95 ? -1.598 11.083 11.204 1.00 91.75 95 VAL A O 1
ATOM 730 N N . ARG A 1 96 ? -1.230 12.984 10.080 1.00 87.19 96 ARG A N 1
ATOM 731 C CA . ARG A 1 96 ? -1.828 13.856 11.109 1.00 87.19 96 ARG A CA 1
ATOM 732 C C . ARG A 1 96 ? -3.343 13.704 11.220 1.00 87.19 96 ARG A C 1
ATOM 734 O O . ARG A 1 96 ? -3.864 13.781 12.325 1.00 87.19 96 ARG A O 1
ATOM 741 N N . GLU A 1 97 ? -4.034 13.557 10.093 1.00 85.31 97 GLU A N 1
ATOM 742 C CA . GLU A 1 97 ? -5.501 13.511 10.042 1.00 85.31 97 GLU A CA 1
ATOM 743 C C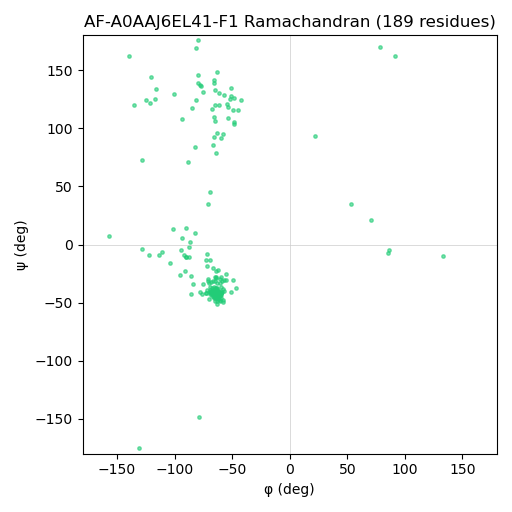 . GLU A 1 97 ? -6.054 12.104 10.334 1.00 85.31 97 GLU A C 1
ATOM 745 O O . GLU A 1 97 ? -7.107 11.986 10.956 1.00 85.31 97 GLU A O 1
ATOM 750 N N . TYR A 1 98 ? -5.345 11.045 9.928 1.00 82.12 98 TYR A N 1
ATOM 751 C CA . TYR A 1 98 ? -5.839 9.660 9.961 1.00 82.12 98 TYR A CA 1
ATOM 752 C C . TYR A 1 98 ? -4.964 8.698 10.778 1.00 82.12 98 TYR A C 1
ATOM 754 O O . TYR A 1 98 ? -5.381 7.571 11.035 1.00 82.12 98 TYR A O 1
ATOM 762 N N . GLY A 1 99 ? -3.776 9.122 11.212 1.00 85.44 99 GLY A N 1
ATOM 763 C CA . GLY A 1 99 ? -2.821 8.280 11.933 1.00 85.44 99 GLY A CA 1
ATOM 764 C C . GLY A 1 99 ? -1.821 7.566 11.019 1.00 85.44 99 GLY A C 1
ATOM 765 O O . GLY A 1 99 ? -1.999 7.455 9.804 1.00 85.44 99 GLY A O 1
ATOM 766 N N . GLU A 1 100 ? -0.727 7.091 11.616 1.00 85.62 100 GLU A N 1
ATOM 767 C CA . GLU A 1 100 ? 0.378 6.463 10.881 1.00 85.62 100 GLU A CA 1
ATOM 768 C C . GLU A 1 100 ? -0.019 5.118 10.260 1.00 85.62 100 GLU A C 1
ATOM 770 O O . GLU A 1 100 ? 0.326 4.849 9.109 1.00 85.62 100 GLU A O 1
ATOM 775 N N . ASP A 1 101 ? -0.774 4.293 10.986 1.00 83.19 101 ASP A N 1
ATOM 776 C CA . ASP A 1 101 ? -1.174 2.968 10.507 1.00 83.19 101 ASP A CA 1
ATOM 777 C C . ASP A 1 101 ? -2.127 3.071 9.312 1.00 83.19 101 ASP A C 1
ATOM 779 O O . ASP A 1 101 ? -1.895 2.435 8.283 1.00 83.19 101 ASP A O 1
ATOM 783 N N . ALA A 1 102 ? -3.108 3.978 9.371 1.00 81.62 102 ALA A N 1
ATOM 784 C CA . ALA A 1 102 ? -3.977 4.271 8.234 1.00 81.62 102 ALA A CA 1
ATOM 785 C C . ALA A 1 102 ? -3.174 4.779 7.024 1.00 81.62 102 ALA A C 1
ATOM 787 O O . ALA A 1 102 ? -3.395 4.344 5.895 1.00 81.62 102 ALA A O 1
ATOM 788 N N . ALA A 1 103 ? -2.187 5.656 7.240 1.00 86.94 103 ALA A N 1
ATOM 789 C CA . ALA A 1 103 ? -1.330 6.151 6.164 1.00 86.94 103 ALA A CA 1
ATOM 790 C C . ALA A 1 103 ? -0.497 5.036 5.502 1.00 86.94 103 ALA A C 1
ATOM 792 O O . ALA A 1 103 ? -0.316 5.054 4.281 1.00 86.94 103 ALA A O 1
ATOM 793 N N . LYS A 1 104 ? -0.003 4.060 6.279 1.00 89.44 104 LYS A N 1
ATOM 794 C CA . LYS A 1 104 ? 0.709 2.878 5.756 1.00 89.44 104 LYS A CA 1
ATOM 795 C C . LYS A 1 104 ? -0.205 1.993 4.918 1.00 89.44 104 LYS A C 1
ATOM 797 O O . LYS A 1 104 ? 0.218 1.529 3.862 1.00 89.44 104 LYS A O 1
ATOM 802 N N . GLU A 1 105 ? -1.438 1.780 5.361 1.00 83.75 105 GLU A N 1
ATOM 803 C CA . GLU A 1 105 ? -2.418 0.994 4.610 1.00 83.75 105 GLU A CA 1
ATOM 804 C C . GLU A 1 105 ? -2.775 1.656 3.278 1.00 83.75 105 GLU A C 1
ATOM 806 O O . GLU A 1 105 ? -2.714 1.008 2.237 1.00 83.75 105 GLU A O 1
ATOM 811 N N . ILE A 1 106 ? -3.038 2.966 3.278 1.00 87.69 106 ILE A N 1
ATOM 812 C CA . ILE A 1 106 ? -3.327 3.709 2.044 1.00 87.69 106 ILE A CA 1
ATOM 813 C C . ILE A 1 106 ? -2.123 3.653 1.097 1.00 87.69 106 ILE A C 1
ATOM 815 O O . ILE A 1 106 ? -2.286 3.444 -0.102 1.00 87.69 106 ILE A O 1
ATOM 819 N N . ALA A 1 107 ? -0.898 3.789 1.611 1.00 89.94 107 ALA A N 1
ATOM 820 C CA . ALA A 1 107 ? 0.298 3.622 0.789 1.00 89.94 107 ALA A CA 1
ATOM 821 C C . ALA A 1 107 ? 0.354 2.222 0.146 1.00 89.94 107 ALA A C 1
ATOM 823 O O . ALA A 1 107 ? 0.686 2.100 -1.036 1.00 89.94 107 ALA A O 1
ATOM 824 N N . ALA A 1 108 ? -0.013 1.179 0.897 1.00 88.00 108 ALA A N 1
ATOM 825 C CA . ALA A 1 108 ? -0.054 -0.195 0.408 1.00 88.00 108 ALA A CA 1
ATOM 826 C C . ALA A 1 108 ? -1.122 -0.405 -0.679 1.00 88.00 108 ALA A C 1
ATOM 828 O O . ALA A 1 108 ? -0.825 -1.050 -1.689 1.00 88.00 108 ALA A O 1
ATOM 829 N N . ASP A 1 109 ? -2.309 0.195 -0.539 1.00 86.69 109 ASP A N 1
ATOM 830 C CA . ASP A 1 109 ? -3.362 0.173 -1.569 1.00 86.69 109 ASP A CA 1
ATOM 831 C C . ASP A 1 109 ? -2.871 0.793 -2.885 1.00 86.69 109 ASP A C 1
ATOM 833 O O . ASP A 1 109 ? -3.154 0.294 -3.977 1.00 86.69 109 ASP A O 1
ATOM 837 N N . TRP A 1 110 ? -2.043 1.835 -2.778 1.00 91.12 110 TRP A N 1
ATOM 838 C CA . TRP A 1 110 ? -1.373 2.479 -3.907 1.00 91.12 110 TRP A CA 1
ATOM 839 C C . TRP A 1 110 ? -0.095 1.750 -4.363 1.00 91.12 110 TRP A C 1
ATOM 841 O O . TRP A 1 110 ? 0.653 2.264 -5.193 1.00 91.12 110 TRP A O 1
ATOM 851 N N . GLN A 1 111 ? 0.186 0.542 -3.862 1.00 90.56 111 GLN A N 1
ATOM 852 C CA . GLN A 1 111 ? 1.391 -0.245 -4.172 1.00 90.56 111 GLN A CA 1
ATOM 853 C C . GLN A 1 111 ? 2.706 0.523 -3.947 1.00 90.56 111 GLN A C 1
ATOM 855 O O . GLN A 1 111 ? 3.673 0.345 -4.693 1.00 90.56 111 GLN A O 1
ATOM 860 N N . THR A 1 112 ? 2.742 1.386 -2.933 1.00 93.31 112 THR A N 1
ATOM 861 C CA . THR A 1 112 ? 3.916 2.170 -2.537 1.00 93.31 112 THR A CA 1
ATOM 862 C C . THR A 1 112 ? 4.165 2.053 -1.028 1.00 93.31 112 THR A C 1
ATOM 864 O O . THR A 1 112 ? 3.540 1.251 -0.336 1.00 93.31 112 THR A O 1
ATOM 867 N N . GLN A 1 113 ? 5.143 2.795 -0.514 1.00 94.00 113 GLN A N 1
ATOM 868 C CA . GLN A 1 113 ? 5.506 2.822 0.902 1.00 94.00 113 GLN A CA 1
ATOM 869 C C . GLN A 1 113 ? 5.356 4.237 1.460 1.00 94.00 113 GLN A C 1
ATOM 871 O O . GLN A 1 113 ? 5.659 5.217 0.776 1.00 94.00 113 GLN A O 1
ATOM 876 N N . LEU A 1 114 ? 4.931 4.345 2.720 1.00 92.00 114 LEU A N 1
ATOM 877 C CA . LEU A 1 114 ? 4.887 5.621 3.430 1.00 92.00 114 LEU A CA 1
ATOM 878 C C . LEU A 1 114 ? 6.304 6.211 3.533 1.00 92.00 114 LEU A C 1
ATOM 880 O O . LEU A 1 114 ? 7.246 5.510 3.899 1.00 92.00 114 LEU A O 1
ATOM 884 N N . GLY A 1 115 ? 6.464 7.486 3.177 1.00 91.69 115 GLY A N 1
ATOM 885 C CA . GLY A 1 115 ? 7.765 8.154 3.076 1.00 91.69 115 GLY A CA 1
ATOM 886 C C . GLY A 1 115 ? 8.472 7.961 1.729 1.00 91.69 115 GLY A C 1
ATOM 887 O O . GLY A 1 115 ? 9.489 8.608 1.480 1.00 91.69 115 GLY A O 1
ATOM 888 N N . SER A 1 116 ? 7.949 7.116 0.833 1.00 91.25 116 SER A N 1
ATOM 889 C CA . SER A 1 116 ? 8.482 6.987 -0.522 1.00 91.25 116 SER A CA 1
ATOM 890 C C . SER A 1 116 ? 8.013 8.140 -1.409 1.00 91.25 116 SER A C 1
ATOM 892 O O . SER A 1 116 ? 6.838 8.509 -1.410 1.00 91.25 116 SER A O 1
ATOM 894 N N . LEU A 1 117 ? 8.936 8.673 -2.210 1.00 91.31 117 LEU A N 1
ATOM 895 C CA . LEU A 1 117 ? 8.640 9.596 -3.311 1.00 91.31 117 LEU A CA 1
ATOM 896 C C . LEU A 1 117 ? 8.467 8.866 -4.652 1.00 91.31 117 LEU A C 1
ATOM 898 O O . LEU A 1 117 ? 8.323 9.505 -5.693 1.00 91.31 117 LEU A O 1
ATOM 902 N N . ASN A 1 118 ? 8.483 7.531 -4.644 1.00 91.00 118 ASN A N 1
ATOM 903 C CA . ASN A 1 118 ? 8.157 6.761 -5.833 1.00 91.00 118 ASN A CA 1
ATOM 904 C C . ASN A 1 118 ? 6.637 6.784 -6.051 1.00 91.00 118 ASN A C 1
ATOM 906 O O . ASN A 1 118 ? 5.888 6.511 -5.106 1.00 91.00 118 ASN A O 1
ATOM 910 N N . PRO A 1 119 ? 6.173 7.082 -7.276 1.00 90.25 119 PRO A N 1
ATOM 911 C CA . PRO A 1 119 ? 4.751 7.134 -7.567 1.00 90.25 119 PRO A CA 1
ATOM 912 C C . PRO A 1 119 ? 4.114 5.752 -7.404 1.00 90.25 119 PRO A C 1
ATOM 914 O O . PRO A 1 119 ? 4.633 4.748 -7.903 1.00 90.25 119 PRO A O 1
ATOM 917 N N . GLY A 1 120 ? 2.986 5.716 -6.702 1.00 88.62 120 GLY A N 1
ATOM 918 C CA . GLY A 1 120 ? 2.140 4.540 -6.569 1.00 88.62 120 GLY A CA 1
ATOM 919 C C . GLY A 1 120 ? 1.253 4.319 -7.794 1.00 88.62 120 GLY A C 1
ATOM 920 O O . GLY A 1 120 ? 1.225 5.112 -8.739 1.00 88.62 120 GLY A O 1
ATOM 921 N N . LYS A 1 121 ? 0.504 3.218 -7.782 1.00 86.88 121 LYS A N 1
ATOM 922 C CA . LYS A 1 121 ? -0.537 2.923 -8.768 1.00 86.88 121 LYS A CA 1
ATOM 923 C C . LYS A 1 121 ? -1.892 3.244 -8.178 1.00 86.88 121 LYS A C 1
ATOM 925 O O . LYS A 1 121 ? -2.216 2.760 -7.103 1.00 86.88 121 LYS A O 1
ATOM 930 N N . ASP A 1 122 ? -2.681 4.012 -8.916 1.00 82.38 122 ASP A N 1
ATOM 931 C CA . ASP A 1 122 ? -4.040 4.337 -8.505 1.00 82.38 122 ASP A CA 1
ATOM 932 C C . ASP A 1 122 ? -4.878 3.045 -8.403 1.00 82.38 122 ASP A C 1
ATOM 934 O O . ASP A 1 122 ? -5.017 2.338 -9.408 1.00 82.38 122 ASP A O 1
ATOM 938 N N . PRO A 1 123 ? -5.430 2.715 -7.221 1.00 78.31 123 PRO A N 1
ATOM 939 C CA . PRO A 1 123 ? -6.222 1.504 -7.024 1.00 78.31 123 PRO A CA 1
ATOM 940 C C . PRO A 1 123 ? -7.544 1.530 -7.805 1.00 78.31 123 PRO A C 1
ATOM 942 O O . PRO A 1 123 ? -8.123 0.481 -8.077 1.00 78.31 123 PRO A O 1
ATOM 945 N N . THR A 1 124 ? -8.016 2.717 -8.205 1.00 75.12 124 THR A N 1
ATOM 946 C CA . THR A 1 124 ? -9.244 2.894 -8.995 1.00 75.12 124 THR A CA 1
ATOM 947 C C . THR A 1 124 ? -8.998 2.868 -10.502 1.00 75.12 124 THR A C 1
ATOM 949 O O . THR A 1 124 ? -9.949 2.782 -11.287 1.00 75.12 124 THR A O 1
ATOM 952 N N . ALA A 1 125 ? -7.735 2.921 -10.941 1.00 70.19 125 ALA A N 1
ATOM 953 C CA . ALA A 1 125 ? -7.421 2.848 -12.356 1.00 70.19 125 ALA A CA 1
ATOM 954 C C . ALA A 1 125 ? -7.763 1.451 -12.883 1.00 70.19 125 ALA A C 1
ATOM 956 O O . ALA A 1 125 ? -7.158 0.449 -12.495 1.00 70.19 125 ALA A O 1
ATOM 957 N N . LYS A 1 126 ? -8.718 1.385 -13.823 1.00 56.75 126 LYS A N 1
ATOM 958 C CA . LYS A 1 126 ? -8.926 0.174 -14.624 1.00 56.75 126 LYS A CA 1
ATOM 959 C C . LYS A 1 126 ? -7.571 -0.238 -15.205 1.00 56.75 126 LYS A C 1
ATOM 961 O O . LYS A 1 126 ? -6.861 0.639 -15.710 1.00 56.75 126 LYS A O 1
ATOM 966 N N . PRO A 1 127 ? -7.203 -1.534 -15.151 1.00 53.41 127 PRO A N 1
ATOM 967 C CA . PRO A 1 127 ? -5.964 -1.986 -15.759 1.00 53.41 127 PRO A CA 1
ATOM 968 C C . PRO A 1 127 ? -5.958 -1.480 -17.204 1.00 53.41 127 PRO A C 1
ATOM 970 O O . PRO A 1 127 ? -6.948 -1.697 -17.911 1.00 53.41 127 PRO A O 1
ATOM 973 N N . PRO A 1 128 ? -4.919 -0.741 -17.633 1.00 49.97 128 PRO A N 1
ATOM 974 C CA . PRO A 1 128 ? -4.896 -0.179 -18.969 1.00 49.97 128 PRO A CA 1
ATOM 975 C C . PRO A 1 128 ? -5.108 -1.312 -19.968 1.00 49.97 128 PRO A C 1
ATOM 977 O O . PRO A 1 128 ? -4.345 -2.283 -19.980 1.00 49.97 128 PRO A O 1
ATOM 980 N N . ALA A 1 129 ? -6.169 -1.192 -20.768 1.00 48.19 129 ALA A N 1
ATOM 981 C CA . ALA A 1 129 ? -6.452 -2.081 -21.881 1.00 48.19 129 ALA A CA 1
ATOM 982 C C . ALA A 1 129 ? -5.271 -1.989 -22.855 1.00 48.19 129 ALA A C 1
ATOM 984 O O . ALA A 1 129 ? -5.208 -1.087 -23.682 1.00 48.19 129 ALA A O 1
ATOM 985 N N . GLY A 1 130 ? -4.275 -2.857 -22.684 1.00 49.25 130 GLY A N 1
ATOM 986 C CA . GLY A 1 130 ? -3.096 -2.890 -23.545 1.00 49.25 130 GLY A CA 1
ATOM 987 C C . GLY A 1 130 ? -1.737 -2.971 -22.857 1.00 49.25 130 GLY A C 1
ATOM 988 O O . GLY A 1 130 ? -0.772 -3.283 -23.548 1.00 49.25 130 GLY A O 1
ATOM 989 N N . ASN A 1 131 ? -1.611 -2.820 -21.533 1.00 43.38 131 ASN A N 1
ATOM 990 C CA . ASN A 1 131 ? -0.353 -3.205 -20.878 1.00 43.38 131 ASN A CA 1
ATOM 991 C C . ASN A 1 131 ? -0.405 -4.677 -20.493 1.00 43.38 131 ASN A C 1
ATOM 993 O O . ASN A 1 131 ? -0.425 -5.051 -19.319 1.00 43.38 131 ASN A O 1
ATOM 997 N N . VAL A 1 132 ? -0.339 -5.516 -21.528 1.00 45.66 132 VAL A N 1
ATOM 998 C CA . VAL A 1 132 ? 0.369 -6.785 -21.418 1.00 45.66 132 VAL A CA 1
ATOM 999 C C . VAL A 1 132 ? 1.713 -6.420 -20.796 1.00 45.66 132 VAL A C 1
ATOM 1001 O O . VAL A 1 132 ? 2.564 -5.817 -21.454 1.00 45.66 132 VAL A O 1
ATOM 1004 N N . LYS A 1 133 ? 1.891 -6.708 -19.500 1.00 43.69 133 LYS A N 1
ATOM 1005 C CA . LYS A 1 133 ? 3.226 -6.848 -18.927 1.00 43.69 133 LYS A CA 1
ATOM 1006 C C . LYS A 1 133 ? 3.932 -7.765 -19.910 1.00 43.69 133 LYS A C 1
ATOM 1008 O O . LYS A 1 133 ? 3.603 -8.945 -19.962 1.00 43.69 133 LYS A O 1
ATOM 1013 N N . ARG A 1 134 ? 4.831 -7.224 -20.740 1.00 45.62 134 ARG A N 1
ATOM 1014 C CA . ARG A 1 134 ? 5.780 -8.062 -21.463 1.00 45.62 134 ARG A CA 1
ATOM 1015 C C . ARG A 1 134 ? 6.422 -8.875 -20.359 1.00 45.62 134 ARG A C 1
ATOM 1017 O O . ARG A 1 134 ? 7.085 -8.298 -19.493 1.00 45.62 134 ARG A O 1
ATOM 1024 N N . GLU A 1 135 ? 6.095 -10.161 -20.313 1.00 43.31 135 GLU A N 1
ATOM 1025 C CA . GLU A 1 135 ? 6.738 -11.110 -19.428 1.00 43.31 135 GLU A CA 1
ATOM 1026 C C . GLU A 1 135 ? 8.226 -10.786 -19.487 1.00 43.31 135 GLU A C 1
ATOM 1028 O O . GLU A 1 135 ? 8.810 -10.704 -20.575 1.00 43.31 135 GLU A O 1
ATOM 1033 N N . ARG A 1 136 ? 8.840 -10.529 -18.329 1.00 49.47 136 ARG A N 1
ATOM 1034 C CA . ARG A 1 136 ? 10.297 -10.383 -18.191 1.00 49.47 136 ARG A CA 1
ATOM 1035 C C . ARG A 1 136 ? 10.986 -11.742 -18.413 1.00 49.47 136 ARG A C 1
ATOM 1037 O O . ARG A 1 136 ? 11.836 -12.145 -17.634 1.00 49.47 136 ARG A O 1
ATOM 1044 N N . GLY A 1 137 ? 10.559 -12.453 -19.448 1.00 42.47 137 GLY A N 1
ATOM 1045 C CA . GLY A 1 137 ? 10.876 -13.832 -19.768 1.00 42.47 137 GLY A CA 1
ATOM 1046 C C . GLY A 1 137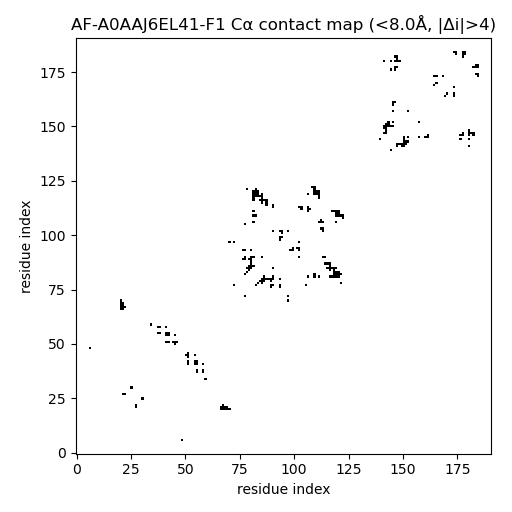 ? 10.688 -14.159 -21.249 1.00 42.47 137 GLY A C 1
ATOM 1047 O O . GLY A 1 137 ? 10.848 -15.318 -21.611 1.00 42.47 137 GLY A O 1
ATOM 1048 N N . ARG A 1 138 ? 10.419 -13.180 -22.138 1.00 47.53 138 ARG A N 1
ATOM 1049 C CA . ARG A 1 138 ? 10.773 -13.425 -23.542 1.00 47.53 138 ARG A CA 1
ATOM 1050 C C . ARG A 1 138 ? 12.296 -13.544 -23.589 1.00 47.53 138 ARG A C 1
ATOM 1052 O O . ARG A 1 138 ? 12.944 -12.570 -23.190 1.00 47.53 138 ARG A O 1
ATOM 1059 N N . PRO A 1 139 ? 12.861 -14.681 -24.039 1.00 52.50 139 PRO A N 1
ATOM 1060 C CA . PRO A 1 139 ? 14.291 -14.754 -24.291 1.00 52.50 139 PRO A CA 1
ATOM 1061 C C . PRO A 1 139 ? 14.628 -13.564 -25.181 1.00 52.50 139 PRO A C 1
ATOM 1063 O O . PRO A 1 139 ? 13.911 -13.296 -26.155 1.00 52.50 139 PRO A O 1
ATOM 1066 N N . ALA A 1 140 ? 15.628 -12.775 -24.779 1.00 58.66 140 ALA A N 1
ATOM 1067 C CA . ALA A 1 140 ? 16.127 -11.716 -25.636 1.00 58.66 140 ALA A CA 1
ATOM 1068 C C . ALA A 1 140 ? 16.358 -12.356 -27.005 1.00 58.66 140 ALA A C 1
ATOM 1070 O O . ALA A 1 140 ? 16.982 -13.414 -27.067 1.00 58.66 140 ALA A O 1
ATOM 1071 N N . ASP A 1 141 ? 15.769 -11.780 -28.060 1.00 70.75 141 ASP A N 1
ATOM 1072 C CA . ASP A 1 141 ? 15.912 -12.305 -29.417 1.00 70.75 141 ASP A CA 1
ATOM 1073 C C . ASP A 1 141 ? 17.390 -12.630 -29.625 1.00 70.75 141 ASP A C 1
ATOM 1075 O O . ASP A 1 141 ? 18.246 -11.747 -29.506 1.00 70.75 141 ASP A O 1
ATOM 1079 N N . ILE A 1 142 ? 17.672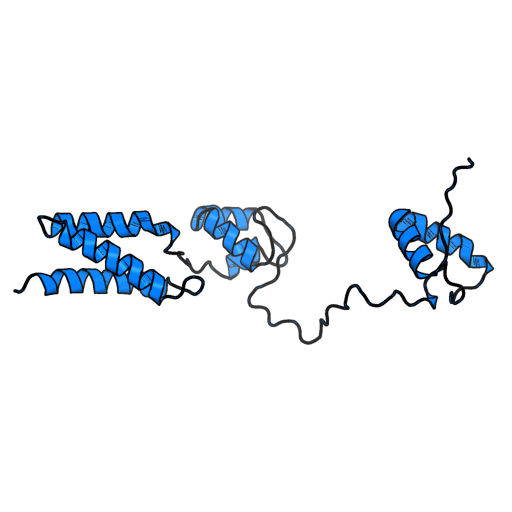 -13.918 -29.825 1.00 72.06 142 ILE A N 1
ATOM 1080 C CA . ILE A 1 142 ? 19.018 -14.488 -29.832 1.00 72.06 142 ILE A CA 1
ATOM 1081 C C . ILE A 1 142 ? 19.886 -13.751 -30.864 1.00 72.06 142 ILE A C 1
ATOM 1083 O O . ILE A 1 142 ? 21.095 -13.623 -30.681 1.00 72.06 142 ILE A O 1
ATOM 1087 N N . ARG A 1 143 ? 19.266 -13.152 -31.888 1.00 78.81 143 ARG A N 1
ATOM 1088 C CA . ARG A 1 143 ? 19.923 -12.340 -32.915 1.00 78.81 143 ARG A CA 1
ATOM 1089 C C . ARG A 1 143 ? 20.405 -10.973 -32.427 1.00 78.81 143 ARG A C 1
ATOM 1091 O O . ARG A 1 143 ? 21.259 -10.362 -33.056 1.00 78.81 143 ARG A O 1
ATOM 1098 N N . ASN A 1 144 ? 19.909 -10.459 -31.307 1.00 83.44 144 ASN A N 1
ATOM 1099 C CA . ASN A 1 144 ? 20.382 -9.206 -30.705 1.00 83.44 144 ASN A CA 1
ATOM 1100 C C . ASN A 1 144 ? 21.522 -9.416 -29.700 1.00 83.44 144 ASN A C 1
ATOM 1102 O O . ASN A 1 144 ? 22.142 -8.444 -29.272 1.00 83.44 144 ASN A O 1
ATOM 1106 N N . ASN A 1 145 ? 21.805 -10.662 -29.325 1.00 86.50 145 ASN A N 1
ATOM 1107 C CA . ASN A 1 145 ? 22.831 -10.997 -28.353 1.00 86.50 145 ASN A CA 1
ATOM 1108 C C . ASN A 1 145 ? 24.210 -11.097 -29.039 1.00 86.50 145 ASN A C 1
ATOM 1110 O O . ASN A 1 145 ? 24.393 -11.982 -29.871 1.00 86.50 145 ASN A O 1
ATOM 1114 N N . PRO A 1 146 ? 25.206 -10.257 -28.698 1.00 88.00 146 PRO A N 1
ATOM 1115 C CA . PRO A 1 146 ? 26.513 -10.282 -29.360 1.00 88.00 146 PRO A CA 1
ATOM 1116 C C . PRO A 1 146 ? 27.374 -11.505 -28.990 1.00 88.00 146 PRO A C 1
ATOM 1118 O O . PRO A 1 146 ? 28.428 -11.720 -29.589 1.00 88.00 146 PRO A O 1
ATOM 1121 N N . TRP A 1 147 ? 26.952 -12.314 -28.012 1.00 87.12 147 TRP A N 1
ATOM 1122 C CA . TRP A 1 147 ? 27.533 -13.629 -27.720 1.00 87.12 147 TRP A CA 1
ATOM 1123 C C . TRP A 1 147 ? 26.894 -14.765 -28.533 1.00 87.12 147 TRP A C 1
ATOM 1125 O O . TRP A 1 147 ? 27.438 -15.865 -28.547 1.00 87.12 147 TRP A O 1
ATOM 1135 N N . SER A 1 148 ? 25.783 -14.513 -29.232 1.00 85.50 148 SER A N 1
ATOM 1136 C CA . SER A 1 148 ? 25.112 -15.502 -30.076 1.00 85.50 148 SER A CA 1
ATOM 1137 C C . SER A 1 148 ? 25.786 -15.681 -31.435 1.00 85.50 148 SER A C 1
ATOM 1139 O O . SER A 1 148 ? 26.251 -14.722 -32.053 1.00 85.50 148 SER A O 1
ATOM 1141 N N . LYS A 1 149 ? 25.747 -16.917 -31.951 1.00 82.06 149 LYS A N 1
ATOM 1142 C CA . LYS A 1 149 ? 26.137 -17.238 -33.333 1.00 82.06 149 LYS A CA 1
ATOM 1143 C C . LYS A 1 149 ? 25.214 -16.586 -34.368 1.00 82.06 149 LYS A C 1
ATOM 1145 O O . LYS A 1 149 ? 25.667 -16.280 -35.463 1.00 82.06 149 LYS A O 1
ATOM 1150 N N . GLU A 1 150 ? 23.954 -16.341 -34.010 1.00 84.88 150 GLU A N 1
ATOM 1151 C CA . GLU A 1 150 ? 22.941 -15.729 -34.882 1.00 84.88 150 GLU A CA 1
ATOM 1152 C C . GLU A 1 150 ? 22.895 -14.199 -34.778 1.00 84.88 150 GLU A C 1
ATOM 1154 O O . GLU A 1 150 ? 21.924 -13.570 -35.200 1.00 84.88 150 GLU A O 1
ATOM 1159 N N . TRP A 1 151 ? 23.908 -13.578 -34.172 1.00 88.56 151 TRP A N 1
ATOM 1160 C CA . TRP A 1 151 ? 23.910 -12.137 -33.972 1.00 88.56 151 TRP A CA 1
ATOM 1161 C C . TRP A 1 151 ? 23.774 -11.366 -35.294 1.00 88.56 151 TRP A C 1
ATOM 1163 O O . TRP A 1 151 ? 24.532 -11.580 -36.235 1.00 88.56 151 TRP A O 1
ATOM 1173 N N . LYS A 1 152 ? 22.817 -10.435 -35.335 1.00 85.88 152 LYS A N 1
ATOM 1174 C CA . LYS A 1 152 ? 22.396 -9.678 -36.522 1.00 85.88 152 LYS A CA 1
ATOM 1175 C C . LYS A 1 152 ? 23.390 -8.614 -36.987 1.00 85.88 152 LYS A C 1
ATOM 1177 O O . LYS A 1 152 ? 23.180 -8.012 -38.036 1.00 85.88 152 LYS A O 1
ATOM 1182 N N . GLY A 1 153 ? 24.381 -8.288 -36.159 1.00 85.94 153 GLY A N 1
ATOM 1183 C CA . GLY A 1 153 ? 25.417 -7.320 -36.503 1.00 85.94 153 GLY A CA 1
ATOM 1184 C C . GLY A 1 153 ? 26.514 -7.941 -37.365 1.00 85.94 153 GLY A C 1
ATOM 1185 O O . GLY A 1 153 ? 26.588 -9.156 -37.535 1.00 85.94 153 GLY A O 1
ATOM 1186 N N . GLN A 1 154 ? 27.378 -7.098 -37.924 1.00 88.69 154 GLN A N 1
ATOM 1187 C CA . GLN A 1 154 ? 28.525 -7.560 -38.701 1.00 88.69 154 GLN A CA 1
ATOM 1188 C C . GLN A 1 154 ? 29.622 -8.043 -37.759 1.00 88.69 154 GLN A C 1
ATOM 1190 O O . GLN A 1 154 ? 29.922 -7.343 -36.800 1.00 88.69 154 GLN A O 1
ATOM 1195 N N . GLU A 1 155 ? 30.271 -9.177 -38.047 1.00 81.19 155 GLU A N 1
ATOM 1196 C CA . GLU A 1 155 ? 31.281 -9.808 -37.169 1.00 81.19 155 GLU A CA 1
ATOM 1197 C C . GLU A 1 155 ? 32.326 -8.819 -36.615 1.00 81.19 155 GLU A C 1
ATOM 1199 O O . GLU A 1 155 ? 32.696 -8.897 -35.444 1.00 81.19 155 GLU A O 1
ATOM 1204 N N . ARG A 1 156 ? 32.739 -7.839 -37.430 1.00 84.88 156 ARG A N 1
ATOM 1205 C CA . ARG A 1 156 ? 33.680 -6.779 -37.041 1.00 84.88 156 ARG A CA 1
ATOM 1206 C C . ARG A 1 156 ? 33.197 -5.902 -35.876 1.00 84.88 156 ARG A C 1
ATOM 1208 O O . ARG A 1 156 ? 34.010 -5.522 -35.045 1.00 84.88 156 ARG A O 1
ATOM 1215 N N . ASP A 1 157 ? 31.892 -5.661 -35.757 1.00 87.56 157 ASP A N 1
ATOM 1216 C CA . ASP A 1 157 ? 31.303 -4.806 -34.715 1.00 87.56 157 ASP A CA 1
ATOM 1217 C C . ASP A 1 157 ? 30.995 -5.608 -33.430 1.00 87.56 157 ASP A C 1
ATOM 1219 O O . ASP A 1 157 ? 30.488 -5.075 -32.438 1.00 87.56 157 ASP A O 1
ATOM 1223 N N . ARG A 1 158 ? 31.252 -6.929 -33.431 1.00 87.88 158 ARG A N 1
ATOM 1224 C CA . ARG A 1 158 ? 30.863 -7.831 -32.334 1.00 87.88 158 ARG A CA 1
ATOM 1225 C C . ARG A 1 158 ? 31.638 -7.528 -31.061 1.00 87.88 158 ARG A C 1
ATOM 1227 O O . ARG A 1 158 ? 31.083 -7.622 -29.966 1.00 87.88 158 ARG A O 1
ATOM 1234 N N . ALA A 1 159 ? 32.914 -7.177 -31.199 1.00 85.19 159 ALA A N 1
ATOM 1235 C CA . ALA A 1 159 ? 33.769 -6.797 -30.080 1.00 85.19 159 ALA A CA 1
ATOM 1236 C C . ALA A 1 159 ? 33.269 -5.505 -29.414 1.00 85.19 159 ALA A C 1
ATOM 1238 O O . ALA A 1 159 ? 33.105 -5.471 -28.193 1.00 85.19 159 ALA A O 1
ATOM 1239 N N . ASP A 1 160 ? 32.918 -4.499 -30.216 1.00 87.75 160 ASP A N 1
ATOM 1240 C CA . ASP A 1 160 ? 32.400 -3.218 -29.731 1.00 87.75 160 ASP A CA 1
ATOM 1241 C C . ASP A 1 160 ? 31.039 -3.378 -29.053 1.00 87.75 160 ASP A C 1
ATOM 1243 O O . ASP A 1 160 ? 30.801 -2.822 -27.980 1.00 87.75 160 ASP A O 1
ATOM 1247 N N . ALA A 1 161 ? 30.159 -4.216 -29.611 1.00 87.56 161 ALA A N 1
ATOM 1248 C CA . ALA A 1 161 ? 28.877 -4.540 -28.994 1.00 87.56 161 ALA A CA 1
ATOM 1249 C C . ALA A 1 161 ? 29.043 -5.246 -27.634 1.00 87.56 161 ALA A C 1
ATOM 1251 O O . ALA A 1 161 ? 28.323 -4.926 -26.683 1.00 87.56 161 ALA A O 1
ATOM 1252 N N . LYS A 1 162 ? 30.013 -6.166 -27.506 1.00 87.62 162 LYS A N 1
ATOM 1253 C CA . LYS A 1 162 ? 30.353 -6.814 -26.225 1.00 87.62 162 LYS A CA 1
ATOM 1254 C C . LYS A 1 162 ? 30.904 -5.806 -25.215 1.00 87.62 162 LYS A C 1
ATOM 1256 O O . LYS A 1 162 ? 30.458 -5.800 -24.068 1.00 87.62 162 LYS A O 1
ATOM 1261 N N . ALA A 1 163 ? 31.820 -4.931 -25.631 1.00 85.38 163 ALA A N 1
ATOM 1262 C CA . ALA A 1 163 ? 32.388 -3.889 -24.774 1.00 85.38 163 ALA A CA 1
ATOM 1263 C C . ALA A 1 163 ? 31.319 -2.886 -24.307 1.00 85.38 163 ALA A C 1
ATOM 1265 O O . ALA A 1 163 ? 31.255 -2.531 -23.127 1.00 85.38 163 ALA A O 1
ATOM 1266 N N . HIS A 1 164 ? 30.421 -2.482 -25.206 1.00 87.44 164 HIS A N 1
ATOM 1267 C CA . HIS A 1 164 ? 29.294 -1.616 -24.883 1.00 87.44 164 HIS A CA 1
ATOM 1268 C C . HIS A 1 164 ? 28.342 -2.272 -23.873 1.00 87.44 164 HIS A C 1
ATOM 1270 O O . HIS A 1 164 ? 27.967 -1.641 -22.883 1.00 87.44 164 HIS A O 1
ATOM 1276 N N . ALA A 1 165 ? 27.980 -3.541 -24.086 1.00 85.62 165 ALA A N 1
ATOM 1277 C CA . ALA A 1 165 ? 27.135 -4.297 -23.164 1.00 85.62 165 ALA A CA 1
ATOM 1278 C C . ALA A 1 165 ? 27.776 -4.423 -21.772 1.00 85.62 165 ALA A C 1
ATOM 1280 O O . ALA A 1 165 ? 27.090 -4.235 -20.767 1.00 85.62 165 ALA A O 1
ATOM 1281 N N . LEU A 1 166 ? 29.093 -4.644 -21.710 1.00 84.56 166 LEU A N 1
ATOM 1282 C CA . LEU A 1 166 ? 29.843 -4.687 -20.456 1.00 84.56 166 LEU A CA 1
ATOM 1283 C C . LEU A 1 166 ? 29.783 -3.349 -19.706 1.00 84.56 166 LEU A C 1
ATOM 1285 O O . LEU A 1 166 ? 29.559 -3.336 -18.497 1.00 84.56 166 LEU A O 1
ATOM 1289 N N . ARG A 1 167 ? 29.929 -2.227 -20.423 1.00 82.94 167 ARG A N 1
ATOM 1290 C CA . ARG A 1 167 ? 29.880 -0.872 -19.852 1.00 82.94 167 ARG A CA 1
ATOM 1291 C C . ARG A 1 167 ? 28.489 -0.494 -19.336 1.00 82.94 167 ARG A C 1
ATOM 1293 O O . ARG A 1 167 ? 28.387 0.151 -18.300 1.00 82.94 167 ARG A O 1
ATOM 1300 N N . VAL A 1 168 ? 27.432 -0.852 -20.068 1.00 84.00 168 VAL A N 1
ATOM 1301 C CA . VAL A 1 168 ? 26.053 -0.429 -19.757 1.00 84.00 168 VAL A CA 1
ATOM 1302 C C . VAL A 1 168 ? 25.374 -1.353 -18.750 1.00 84.00 168 VAL A C 1
ATOM 1304 O O . VAL A 1 168 ? 24.694 -0.876 -17.846 1.00 84.00 168 VAL A O 1
ATOM 1307 N N . TYR A 1 169 ? 25.534 -2.669 -18.901 1.00 84.25 169 TYR A N 1
ATOM 1308 C CA . TYR A 1 169 ? 24.804 -3.658 -18.102 1.00 84.25 169 TYR A CA 1
ATOM 1309 C C . TYR A 1 169 ? 25.653 -4.316 -17.005 1.00 84.25 169 TYR A C 1
ATOM 1311 O O . TYR A 1 169 ? 25.099 -4.931 -16.092 1.00 84.25 169 TYR A O 1
ATOM 1319 N N . GLY A 1 170 ? 26.981 -4.195 -17.077 1.00 82.88 170 GLY A N 1
ATOM 1320 C CA . GLY A 1 170 ? 27.909 -4.808 -16.131 1.00 82.88 170 GLY A CA 1
ATOM 1321 C C . GLY A 1 170 ? 28.145 -6.307 -16.363 1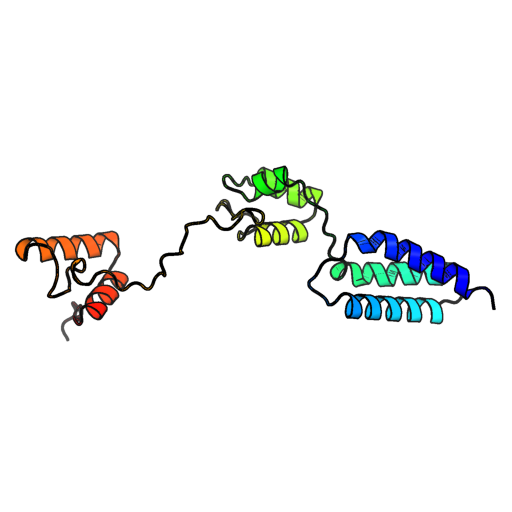.00 82.88 170 GLY A C 1
ATOM 1322 O O . GLY A 1 170 ? 27.451 -6.977 -17.132 1.00 82.88 170 GLY A O 1
ATOM 1323 N N . ILE A 1 171 ? 29.145 -6.846 -15.656 1.00 84.94 171 ILE A N 1
ATOM 1324 C CA . ILE A 1 171 ? 29.666 -8.216 -15.830 1.00 84.94 171 ILE A CA 1
ATOM 1325 C C . ILE A 1 171 ? 28.578 -9.279 -15.626 1.00 84.94 171 ILE A C 1
ATOM 1327 O O . ILE A 1 171 ? 28.372 -10.115 -16.500 1.00 84.94 171 ILE A O 1
ATOM 1331 N N . LYS A 1 172 ? 27.816 -9.200 -14.526 1.00 80.94 172 LYS A N 1
ATOM 1332 C CA . LYS A 1 172 ? 26.797 -10.208 -14.173 1.00 80.94 172 LYS A CA 1
ATOM 1333 C C . LYS A 1 172 ? 25.731 -10.391 -15.254 1.00 80.94 172 LYS A C 1
ATOM 1335 O O . LYS A 1 172 ? 25.269 -11.502 -15.495 1.00 80.94 172 LYS A O 1
ATOM 1340 N N . LYS A 1 173 ? 25.311 -9.302 -15.908 1.00 80.62 173 LYS A N 1
ATOM 1341 C CA . LYS A 1 173 ? 24.300 -9.386 -16.968 1.00 80.62 173 LYS A CA 1
ATOM 1342 C C . LYS A 1 173 ? 24.889 -9.952 -18.259 1.00 80.62 173 LYS A C 1
ATOM 1344 O O . LYS A 1 173 ? 24.202 -10.686 -18.962 1.00 80.62 173 LYS A O 1
ATOM 1349 N N . CYS A 1 174 ? 26.157 -9.660 -18.537 1.00 85.12 174 CYS A N 1
ATOM 1350 C CA . CYS A 1 174 ? 26.876 -10.234 -19.670 1.00 85.12 174 CYS A CA 1
ATOM 1351 C C . CYS A 1 174 ? 27.087 -11.746 -19.502 1.00 85.12 174 CYS A C 1
ATOM 1353 O O . CYS A 1 174 ? 26.906 -12.471 -20.471 1.00 85.12 174 CYS A O 1
ATOM 1355 N N . GLU A 1 175 ? 27.384 -12.230 -18.290 1.00 84.25 175 GLU A N 1
ATOM 1356 C CA . GLU A 1 175 ? 27.484 -13.670 -17.976 1.00 84.25 175 GLU A CA 1
ATOM 1357 C C . GLU A 1 175 ? 26.175 -14.416 -18.245 1.00 84.25 175 GLU A C 1
ATOM 1359 O O . GLU A 1 175 ? 26.183 -15.500 -18.823 1.00 84.25 175 GLU A O 1
ATOM 1364 N N . GLN A 1 176 ? 25.038 -13.816 -17.880 1.00 82.69 176 GLN A N 1
ATOM 1365 C CA . GLN A 1 176 ? 23.722 -14.372 -18.201 1.00 82.69 176 GLN A CA 1
ATOM 1366 C C . GLN A 1 176 ? 23.493 -14.428 -19.714 1.00 82.69 176 GLN A C 1
ATOM 1368 O O . GLN A 1 176 ? 23.126 -15.474 -20.236 1.00 82.69 176 GLN A O 1
ATOM 1373 N N . LEU A 1 177 ? 23.758 -13.329 -20.429 1.00 83.50 177 LEU A N 1
ATOM 1374 C CA . LEU A 1 177 ? 23.580 -13.267 -21.882 1.00 83.50 177 LEU A CA 1
ATOM 1375 C C . LEU A 1 177 ? 24.506 -14.241 -22.618 1.00 83.50 177 LEU A C 1
ATOM 1377 O O . LEU A 1 177 ? 24.099 -14.856 -23.600 1.00 83.50 177 LEU A O 1
ATOM 1381 N N . SER A 1 178 ? 25.746 -14.406 -22.160 1.00 83.69 178 SER A N 1
ATOM 1382 C CA . SER A 1 178 ? 26.660 -15.370 -22.762 1.00 83.69 178 SER A CA 1
ATOM 1383 C C . SER A 1 178 ? 26.171 -16.798 -22.510 1.00 83.69 178 SER A C 1
ATOM 1385 O O . SER A 1 178 ? 26.118 -17.589 -23.450 1.00 83.69 178 SER A O 1
ATOM 1387 N N . ALA A 1 179 ? 25.736 -17.111 -21.284 1.00 82.69 179 ALA A N 1
ATOM 1388 C CA . ALA A 1 179 ? 25.179 -18.418 -20.944 1.00 82.69 179 ALA A CA 1
ATOM 1389 C C . ALA A 1 179 ? 23.912 -18.743 -21.756 1.00 82.69 179 ALA A C 1
ATOM 1391 O O . ALA A 1 179 ? 23.794 -19.851 -22.272 1.00 82.69 179 ALA A O 1
ATOM 1392 N N . GLU A 1 180 ? 23.014 -17.772 -21.950 1.00 80.62 180 GLU A N 1
ATOM 1393 C CA . GLU A 1 180 ? 21.828 -17.901 -22.815 1.00 80.62 180 GLU A CA 1
ATOM 1394 C C . GLU A 1 180 ? 22.199 -18.189 -24.282 1.00 80.62 180 GLU A C 1
ATOM 1396 O O . GLU A 1 180 ? 21.458 -18.867 -24.989 1.00 80.62 180 GLU A O 1
ATOM 1401 N N . ALA A 1 181 ? 23.363 -17.717 -24.737 1.00 79.75 181 ALA A N 1
ATOM 1402 C CA . ALA A 1 181 ? 23.913 -18.002 -26.062 1.00 79.75 181 ALA A CA 1
ATOM 1403 C C . ALA A 1 181 ? 24.743 -19.303 -26.129 1.00 79.75 181 ALA A C 1
ATOM 1405 O O . ALA A 1 181 ? 25.319 -19.608 -27.175 1.00 79.75 181 ALA A O 1
ATOM 1406 N N . GLY A 1 182 ? 24.844 -20.059 -25.030 1.00 75.62 182 GLY A N 1
ATOM 1407 C CA . GLY A 1 182 ? 25.674 -21.264 -24.942 1.00 75.62 182 GLY A CA 1
ATOM 1408 C C . GLY A 1 182 ? 27.182 -20.981 -24.938 1.00 75.62 182 GLY A C 1
ATOM 1409 O O . GLY A 1 182 ? 27.974 -21.859 -25.276 1.00 75.62 182 GLY A O 1
ATOM 1410 N N . VAL A 1 183 ? 27.593 -19.758 -24.582 1.00 78.31 183 VAL A N 1
ATOM 1411 C CA . VAL A 1 183 ? 28.995 -19.325 -24.507 1.00 78.31 183 VAL A CA 1
ATOM 1412 C C . VAL A 1 183 ? 29.342 -18.961 -23.065 1.00 78.31 183 VAL A C 1
ATOM 1414 O O . VAL A 1 183 ? 28.727 -18.092 -22.453 1.00 78.31 183 VAL A O 1
ATOM 1417 N N . HIS A 1 184 ? 30.380 -19.570 -22.502 1.00 71.44 184 HIS A N 1
ATOM 1418 C CA . HIS A 1 184 ? 30.896 -19.130 -21.208 1.00 71.44 184 HIS A CA 1
ATOM 1419 C C . HIS A 1 184 ? 31.813 -17.916 -21.388 1.00 71.44 184 HIS A C 1
ATOM 1421 O O . HIS A 1 184 ? 32.797 -17.974 -22.126 1.00 71.44 184 HIS A O 1
ATOM 1427 N N . LEU A 1 185 ? 31.513 -16.817 -20.688 1.00 64.19 185 LEU A N 1
ATOM 1428 C CA . LEU A 1 185 ? 32.481 -15.751 -20.427 1.00 64.19 185 LEU A CA 1
ATOM 1429 C C . LEU A 1 185 ? 33.564 -16.333 -19.503 1.00 64.19 185 LEU A C 1
ATOM 1431 O O . LEU A 1 185 ? 33.450 -16.294 -18.283 1.00 64.19 185 LEU A O 1
ATOM 1435 N N . LEU A 1 186 ? 34.580 -16.973 -20.084 1.00 54.94 186 LEU A N 1
ATOM 1436 C CA . LEU A 1 186 ? 35.685 -17.557 -19.329 1.00 54.94 186 LEU A CA 1
ATOM 1437 C C . LEU A 1 186 ? 36.497 -16.453 -18.642 1.00 54.94 186 LEU A C 1
ATOM 1439 O O . LEU A 1 186 ? 37.188 -15.669 -19.288 1.00 54.94 186 LEU A O 1
ATOM 1443 N N . SER A 1 187 ? 36.376 -16.420 -17.314 1.00 50.12 187 SER A N 1
ATOM 1444 C CA . SER A 1 187 ? 37.470 -16.288 -16.347 1.00 50.12 187 SER A CA 1
ATOM 1445 C C . SER A 1 187 ? 38.766 -15.677 -16.893 1.00 50.12 187 SER A C 1
ATOM 1447 O O . SER A 1 187 ? 39.678 -16.384 -17.317 1.00 50.12 187 SER A O 1
ATOM 1449 N N . GLY A 1 188 ? 38.910 -14.362 -16.759 1.00 36.88 188 GLY A N 1
ATOM 1450 C CA . GLY A 1 188 ? 40.199 -13.678 -16.889 1.00 36.88 188 GLY A CA 1
ATOM 1451 C C . GLY A 1 188 ? 41.171 -13.943 -15.726 1.00 36.88 188 GLY A C 1
ATOM 1452 O O . GLY A 1 188 ? 41.894 -13.034 -15.334 1.00 36.88 188 GLY A O 1
ATOM 1453 N N . ARG A 1 189 ? 41.192 -15.147 -15.137 1.00 30.83 189 ARG A N 1
ATOM 1454 C CA . ARG A 1 189 ? 42.292 -15.581 -14.263 1.00 30.83 189 ARG A CA 1
ATOM 1455 C C . ARG A 1 189 ? 42.921 -16.852 -14.836 1.00 30.83 189 ARG A C 1
ATOM 1457 O O . ARG A 1 189 ? 42.200 -17.841 -14.974 1.00 30.83 189 ARG A O 1
ATOM 1464 N N . PRO A 1 190 ? 44.230 -16.848 -15.147 1.00 36.16 190 PRO A N 1
ATOM 1465 C CA . PRO A 1 190 ? 44.959 -18.092 -15.337 1.00 36.16 190 PRO A CA 1
ATOM 1466 C C . PRO A 1 190 ? 44.967 -18.866 -14.008 1.00 36.16 190 PRO A C 1
ATOM 1468 O O . PRO A 1 190 ? 44.918 -18.255 -12.936 1.00 36.16 190 PRO A O 1
ATOM 1471 N N . ARG A 1 191 ? 44.980 -20.200 -14.085 1.00 38.16 191 ARG A N 1
ATOM 1472 C CA . ARG A 1 191 ? 45.478 -21.013 -12.969 1.00 38.16 191 ARG A CA 1
ATOM 1473 C C . ARG A 1 191 ? 46.976 -20.795 -12.830 1.00 38.16 191 ARG A C 1
ATOM 1475 O O . ARG A 1 191 ? 47.625 -20.675 -13.893 1.00 38.16 191 ARG A O 1
#

Radius of gyration: 30.2 Å; Cα contacts (8 Å, |Δi|>4): 159; chains: 1; bounding box: 84×38×77 Å

Foldseek 3Di:
DPPVVVLVVVVVVVCVVLVVQDDDDDPPVVVVVQLVVQLVVLVVPDPDPVSSVVSNVVSVVVCVVVSRRPPVPDLVLLCCCAAPAHDLVSLVVCCVPPNDVVSQVSCVCQVHGRVDRHHGHDNPDDDPPPPPVPPPPPPDPLCCQLLAPNPVDDVVCSVVSLVVCCVPVNDVVNQVSNVSRVHGPDDPDDD